Protein AF-A0A2R6G3K0-F1 (afdb_monomer_lite)

Foldseek 3Di:
DADLVLLLQLLQQLLVPQDAQDAQVRSVVSCQPSCNQVNLVDPHDPPFKDFPDADPVRDTFRIFGAAPVRQTAETEHEGAAPDDFLVCLVVQLVCCVQSVHQWYWYDNSQWIFIDGHPDPDTPDIDGSNPDDSVNSVVCSVRRHHDDADPVDVVSVVVCVVPDDDDDPPDPGDPCVVVCCQQCPCDPPHVNVVVVVVVVVVVVVVVVVPPDDPDPDD

Secondary structure (DSSP, 8-state):
---HHHHHHHHHHHHHH--TT--HHHHHHHHHHTTHHHHTT---BTTTEE-----TTS---SEEEE-TTS-EEEEEEE--TT--SGGGHHHHHHHHHHHT-SEEEEE-SSEEEEEETT--SEEEEEESTT--HHHHHHHHHHHSPPP--TT-HHHHHHHHHH-----TTSS--HHHHHHHHHH---TT-HHHHHHHHHHHHHHHHHHTT-S------

Structure (mmCIF, N/CA/C/O backbone):
data_AF-A0A2R6G3K0-F1
#
_entry.id   AF-A0A2R6G3K0-F1
#
loop_
_atom_site.group_PDB
_atom_site.id
_atom_site.type_symbol
_atom_site.label_atom_id
_atom_site.label_alt_id
_atom_site.label_comp_id
_atom_site.label_asym_id
_atom_site.label_entity_id
_atom_site.label_seq_id
_atom_site.pdbx_PDB_ins_code
_atom_site.Cartn_x
_atom_site.Cartn_y
_atom_site.Cartn_z
_atom_site.occupancy
_atom_site.B_iso_or_equiv
_atom_site.auth_seq_id
_atom_site.auth_comp_id
_atom_site.auth_asym_id
_atom_site.auth_atom_id
_atom_site.pdbx_PDB_model_num
ATOM 1 N N . MET A 1 1 ? 15.251 -1.077 7.175 1.00 71.31 1 MET A N 1
ATOM 2 C CA . MET A 1 1 ? 15.070 -2.541 7.181 1.00 71.31 1 MET A CA 1
ATOM 3 C C . MET A 1 1 ? 13.682 -2.831 7.693 1.00 71.31 1 MET A C 1
ATOM 5 O O . MET A 1 1 ? 13.368 -2.441 8.815 1.00 71.31 1 MET A O 1
ATOM 9 N N . ALA A 1 2 ? 12.886 -3.490 6.860 1.00 82.81 2 ALA A N 1
ATOM 10 C CA . ALA A 1 2 ? 11.495 -3.800 7.149 1.00 82.81 2 ALA A CA 1
ATOM 11 C C . ALA A 1 2 ? 11.335 -4.648 8.436 1.00 82.81 2 ALA A C 1
ATOM 13 O O . ALA A 1 2 ? 12.087 -5.605 8.647 1.00 82.81 2 ALA A O 1
ATOM 14 N N . ASP A 1 3 ? 10.369 -4.305 9.295 1.00 92.00 3 ASP A N 1
ATOM 15 C CA . ASP A 1 3 ? 10.174 -4.927 10.617 1.00 92.00 3 ASP A CA 1
ATOM 16 C C . ASP A 1 3 ? 8.681 -5.114 10.933 1.00 92.00 3 ASP A C 1
ATOM 18 O O . ASP A 1 3 ? 7.912 -4.158 11.023 1.00 92.00 3 ASP A O 1
ATOM 22 N N . ALA A 1 4 ? 8.271 -6.366 11.154 1.00 93.19 4 ALA A N 1
ATOM 23 C CA . ALA A 1 4 ? 6.880 -6.718 11.421 1.00 93.19 4 ALA A CA 1
ATOM 24 C C . ALA A 1 4 ? 6.372 -6.192 12.772 1.00 93.19 4 ALA A C 1
ATOM 26 O O . ALA A 1 4 ? 5.181 -5.906 12.900 1.00 93.19 4 ALA A O 1
ATOM 27 N N .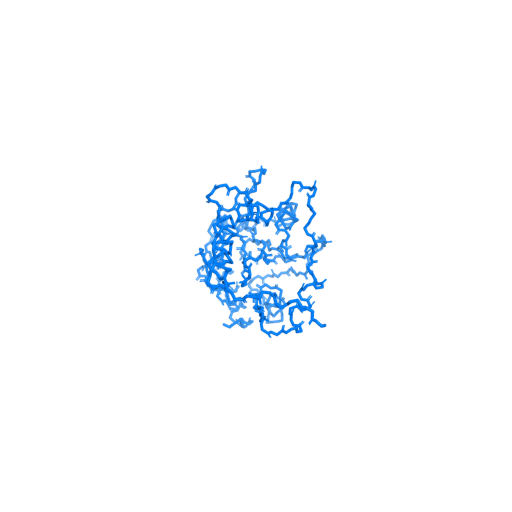 SER A 1 5 ? 7.245 -6.055 13.777 1.00 95.62 5 SER A N 1
ATOM 28 C CA . SER A 1 5 ? 6.862 -5.437 15.050 1.00 95.62 5 SER A CA 1
ATOM 29 C C . SER A 1 5 ? 6.608 -3.948 14.853 1.00 95.62 5 SER A C 1
ATOM 31 O O . SER A 1 5 ? 5.585 -3.452 15.315 1.00 95.62 5 SER A O 1
ATOM 33 N N . ALA A 1 6 ? 7.489 -3.257 14.123 1.00 96.12 6 ALA A N 1
ATOM 34 C CA . ALA A 1 6 ? 7.313 -1.841 13.811 1.00 96.12 6 ALA A CA 1
ATOM 35 C C . ALA A 1 6 ? 6.049 -1.601 12.971 1.00 96.12 6 ALA A C 1
ATOM 37 O O . ALA A 1 6 ? 5.288 -0.680 13.260 1.00 96.12 6 ALA A O 1
ATOM 38 N N . LEU A 1 7 ? 5.774 -2.471 11.991 1.00 97.69 7 LEU A N 1
ATOM 39 C CA . LEU A 1 7 ? 4.556 -2.399 11.185 1.00 97.69 7 LEU A CA 1
ATOM 40 C C . LEU A 1 7 ? 3.301 -2.610 12.038 1.00 97.69 7 LEU A C 1
ATOM 42 O O . LEU A 1 7 ? 2.336 -1.860 11.911 1.00 97.69 7 LEU A O 1
ATOM 46 N N . ARG A 1 8 ? 3.310 -3.601 12.938 1.00 97.75 8 ARG A N 1
ATOM 47 C CA . ARG A 1 8 ? 2.202 -3.837 13.874 1.00 97.75 8 ARG A CA 1
ATOM 48 C C . ARG A 1 8 ? 1.951 -2.611 14.752 1.00 97.75 8 ARG A C 1
ATOM 50 O O . ARG A 1 8 ? 0.806 -2.190 14.889 1.00 97.75 8 ARG A O 1
ATOM 57 N N . ASP A 1 9 ? 3.008 -2.056 15.335 1.00 97.75 9 ASP A N 1
ATOM 58 C CA . ASP A 1 9 ? 2.916 -0.908 16.237 1.00 97.75 9 ASP A CA 1
ATOM 59 C C . ASP A 1 9 ? 2.433 0.347 15.480 1.00 97.75 9 ASP A C 1
ATOM 61 O O . ASP A 1 9 ? 1.599 1.094 15.991 1.00 97.75 9 ASP A O 1
ATOM 65 N N . SER A 1 10 ? 2.865 0.529 14.226 1.00 97.81 10 SER A N 1
ATOM 66 C CA . SER A 1 10 ? 2.365 1.577 13.328 1.00 97.81 10 SER A CA 1
ATOM 67 C C . SER A 1 10 ? 0.867 1.428 13.037 1.00 97.81 10 SER A C 1
ATOM 69 O O . SER A 1 10 ? 0.102 2.375 13.222 1.00 97.81 10 SER A O 1
ATOM 71 N N . LEU A 1 11 ? 0.420 0.227 12.653 1.00 98.06 11 LEU A N 1
ATOM 72 C CA . LEU A 1 11 ? -0.992 -0.063 12.384 1.00 98.06 11 LEU A CA 1
ATOM 73 C C . LEU A 1 11 ? -1.871 0.187 13.619 1.00 98.06 11 LEU A C 1
ATOM 75 O O . LEU A 1 11 ? -2.946 0.773 13.495 1.00 98.06 11 LEU A O 1
ATOM 79 N N . GLN A 1 12 ? -1.399 -0.197 14.808 1.00 98.00 12 GLN A N 1
ATOM 80 C CA . GLN A 1 12 ? -2.098 0.081 16.065 1.00 98.00 12 GLN A CA 1
ATOM 81 C C . GLN A 1 12 ? -2.154 1.585 16.363 1.00 98.00 12 GLN A C 1
ATOM 83 O O . GLN A 1 12 ? -3.227 2.090 16.686 1.00 98.00 12 GLN A O 1
ATOM 88 N N . SER A 1 13 ? -1.055 2.322 16.166 1.00 97.56 13 SER A N 1
ATOM 89 C CA . SER A 1 13 ? -1.032 3.785 16.331 1.00 97.56 13 SER A CA 1
ATOM 90 C C . SER A 1 13 ? -2.020 4.493 15.395 1.00 97.56 13 SER A C 1
ATOM 92 O O . SER A 1 13 ? -2.741 5.402 15.813 1.00 97.56 13 SER A O 1
ATOM 94 N N . ILE A 1 14 ? -2.115 4.041 14.138 1.00 97.94 14 ILE A N 1
ATOM 95 C CA . ILE A 1 14 ? -3.107 4.538 13.173 1.00 97.94 14 ILE A CA 1
ATOM 96 C C . ILE A 1 14 ? -4.524 4.274 13.687 1.00 97.94 14 ILE A C 1
ATOM 98 O O . ILE A 1 14 ? -5.349 5.185 13.680 1.00 97.94 14 ILE A O 1
ATOM 102 N N . ALA A 1 15 ? -4.817 3.062 14.171 1.00 96.94 15 ALA A N 1
ATOM 103 C CA . ALA A 1 15 ? -6.138 2.748 14.713 1.00 96.94 15 ALA A CA 1
ATOM 104 C C . ALA A 1 15 ? -6.495 3.588 15.943 1.00 96.94 15 ALA A C 1
ATOM 106 O O . ALA A 1 15 ? -7.655 3.984 16.077 1.00 96.94 15 ALA A O 1
ATOM 107 N N . GLU A 1 16 ? -5.534 3.852 16.829 1.00 96.75 16 GLU A N 1
ATOM 108 C CA . GLU A 1 16 ? -5.727 4.676 18.027 1.00 96.75 16 GLU A CA 1
ATOM 109 C C . GLU A 1 16 ? -6.052 6.133 17.678 1.00 96.75 16 GLU A C 1
ATOM 111 O O . GLU A 1 16 ? -6.874 6.753 18.351 1.00 96.75 16 GLU A O 1
ATOM 116 N N . GLN A 1 17 ? -5.443 6.663 16.614 1.00 96.56 17 GLN A N 1
ATOM 117 C CA . GLN A 1 17 ? -5.639 8.044 16.162 1.00 96.56 17 GLN A CA 1
ATOM 118 C C . GLN A 1 17 ? -6.773 8.209 15.147 1.00 96.56 17 GLN A C 1
ATOM 120 O O . GLN A 1 17 ? -7.221 9.328 14.910 1.00 96.56 17 GLN A O 1
ATOM 125 N N . ALA A 1 18 ? -7.256 7.115 14.558 1.00 95.62 18 ALA A N 1
ATOM 126 C CA . ALA A 1 18 ? -8.401 7.137 13.665 1.00 95.62 18 ALA A CA 1
ATOM 127 C C . ALA A 1 18 ? -9.687 7.460 14.452 1.00 95.62 18 ALA A C 1
ATOM 129 O O . ALA A 1 18 ? -10.280 6.589 15.088 1.00 95.62 18 ALA A O 1
ATOM 130 N N . GLU A 1 19 ? -10.134 8.707 14.423 1.00 93.31 19 GLU A N 1
ATOM 131 C CA . GLU A 1 19 ? -11.424 9.130 14.969 1.00 93.31 19 GLU A CA 1
ATOM 132 C C . GLU A 1 19 ? -12.581 8.774 14.018 1.00 93.31 19 GLU A C 1
ATOM 134 O O . GLU A 1 19 ? -12.391 8.493 12.829 1.00 93.31 19 GLU A O 1
ATOM 139 N N . ASP A 1 20 ? -13.807 8.765 14.539 1.00 91.50 20 ASP A N 1
ATOM 140 C CA . ASP A 1 20 ? -15.000 8.610 13.705 1.00 91.50 20 ASP A CA 1
ATOM 141 C C . ASP A 1 20 ? -15.150 9.818 12.757 1.00 91.50 20 ASP A C 1
ATOM 143 O O . ASP A 1 20 ? -14.813 10.946 13.112 1.00 91.50 20 ASP A O 1
ATOM 147 N N . ASP A 1 21 ? -15.665 9.581 11.548 1.00 91.75 21 ASP A N 1
ATOM 148 C CA . ASP A 1 21 ? -15.911 10.594 10.507 1.00 91.75 21 ASP A CA 1
ATOM 149 C C . ASP A 1 21 ? -14.665 11.353 9.981 1.00 91.75 21 ASP A C 1
ATOM 151 O O . ASP A 1 21 ? -14.789 12.433 9.396 1.00 91.75 21 ASP A O 1
ATOM 155 N N . MET A 1 22 ? -13.460 10.787 10.116 1.00 96.00 22 MET A N 1
ATOM 156 C CA . MET A 1 22 ? -12.242 11.321 9.490 1.00 96.00 22 MET A CA 1
ATOM 157 C C . MET A 1 22 ? -12.329 11.271 7.962 1.00 96.00 22 MET A C 1
ATOM 159 O O . MET A 1 22 ? -12.774 10.280 7.373 1.00 96.00 22 MET A O 1
ATOM 163 N N . SER A 1 23 ? -11.868 12.326 7.288 1.00 96.94 23 SER A N 1
ATOM 164 C CA . SER A 1 23 ? -11.855 12.345 5.823 1.00 96.94 23 SER A CA 1
ATOM 165 C C . SER A 1 23 ? -10.843 11.343 5.255 1.00 96.94 23 SER A C 1
ATOM 167 O O . SER A 1 23 ? -9.913 10.933 5.945 1.00 96.94 23 SER A O 1
ATOM 169 N N . GLU A 1 24 ? -10.995 10.966 3.979 1.00 95.69 24 GLU A N 1
ATOM 170 C CA . GLU A 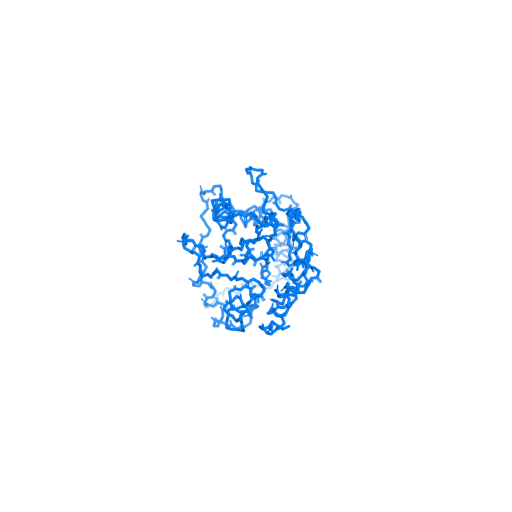1 24 ? -10.033 10.088 3.281 1.00 95.69 24 GLU A CA 1
ATOM 171 C C . GLU A 1 24 ? -8.601 10.634 3.399 1.00 95.69 24 GLU A C 1
ATOM 173 O O . GLU A 1 24 ? -7.679 9.894 3.725 1.00 95.69 24 GLU A O 1
ATOM 178 N N . ARG A 1 25 ? -8.451 11.959 3.271 1.00 95.12 25 ARG A N 1
ATOM 179 C CA . ARG A 1 25 ? -7.176 12.669 3.408 1.00 95.12 25 ARG A CA 1
ATOM 180 C C . ARG A 1 25 ? -6.605 12.631 4.828 1.00 95.12 25 ARG A C 1
ATOM 182 O O . ARG A 1 25 ? -5.392 12.619 4.998 1.00 95.12 25 ARG A O 1
ATOM 189 N N . ASP A 1 26 ? -7.448 12.644 5.857 1.00 97.12 26 ASP A N 1
ATOM 190 C CA . ASP A 1 26 ? -6.954 12.562 7.234 1.00 97.12 26 ASP A CA 1
ATOM 191 C C . ASP A 1 26 ? -6.458 11.143 7.544 1.00 97.12 26 ASP A C 1
ATOM 193 O O . ASP A 1 26 ? -5.412 10.983 8.168 1.00 97.12 26 ASP A O 1
ATOM 197 N N . VAL A 1 27 ? -7.164 10.115 7.055 1.00 96.75 27 VAL A N 1
ATOM 198 C CA . VAL A 1 27 ? -6.715 8.716 7.158 1.00 96.75 27 VAL A CA 1
ATOM 199 C C . VAL A 1 27 ? -5.413 8.510 6.388 1.00 96.75 27 VAL A C 1
ATOM 201 O O . VAL A 1 27 ? -4.488 7.892 6.906 1.00 96.75 27 VAL A O 1
ATOM 204 N N . GLU A 1 28 ? -5.320 9.058 5.179 1.00 95.38 28 GLU A N 1
ATOM 205 C CA . GLU A 1 28 ? -4.100 9.074 4.371 1.00 95.38 28 GLU A CA 1
ATOM 206 C C . GLU A 1 28 ? -2.905 9.641 5.163 1.00 95.38 28 GLU A C 1
ATOM 208 O O . GLU A 1 28 ? -1.858 8.995 5.257 1.00 95.38 28 GLU A O 1
ATOM 213 N N . ASN A 1 29 ? -3.075 10.806 5.800 1.00 94.94 29 ASN A N 1
ATOM 214 C CA . ASN A 1 29 ? -2.017 11.437 6.595 1.00 94.94 29 ASN A CA 1
ATOM 215 C C . ASN A 1 29 ? -1.569 10.563 7.774 1.00 94.94 29 ASN A C 1
ATOM 217 O O . ASN A 1 29 ? -0.375 10.507 8.057 1.00 94.94 29 ASN A O 1
ATOM 221 N N . LEU A 1 30 ? -2.482 9.830 8.426 1.00 96.88 30 LEU A N 1
ATOM 222 C CA . LEU A 1 30 ? -2.091 8.893 9.485 1.00 96.88 30 LEU A CA 1
ATOM 223 C C . LEU A 1 30 ? -1.103 7.840 8.964 1.00 96.88 30 LEU A C 1
ATOM 225 O O . LEU A 1 30 ? -0.118 7.543 9.631 1.00 96.88 30 LEU A O 1
ATOM 229 N N . PHE A 1 31 ? -1.305 7.300 7.763 1.00 96.50 31 PHE A N 1
ATOM 230 C CA . PHE A 1 31 ? -0.372 6.314 7.205 1.00 96.50 31 PHE A CA 1
ATOM 231 C C . PHE A 1 31 ? 1.001 6.919 6.881 1.00 96.50 31 PHE A C 1
ATOM 233 O O . PHE A 1 31 ? 2.020 6.251 7.056 1.00 96.50 31 PHE A O 1
ATOM 240 N N . LEU A 1 32 ? 1.046 8.182 6.455 1.00 93.69 32 LEU A N 1
ATOM 241 C CA . LEU A 1 32 ? 2.302 8.891 6.193 1.00 93.69 32 LEU A CA 1
ATOM 242 C C . LEU A 1 32 ? 3.062 9.234 7.480 1.00 93.69 32 LEU A C 1
ATOM 244 O O . LEU A 1 32 ? 4.287 9.176 7.502 1.00 93.69 32 LEU A O 1
ATOM 248 N N . GLU A 1 33 ? 2.349 9.600 8.544 1.00 94.88 33 GLU A N 1
ATOM 249 C CA . GLU A 1 33 ? 2.952 10.148 9.764 1.00 94.88 33 GLU A CA 1
ATOM 250 C C . GLU A 1 33 ? 3.250 9.090 10.833 1.00 94.88 33 GLU A C 1
ATOM 252 O O . GLU A 1 33 ? 4.106 9.307 11.689 1.00 94.88 33 GLU A O 1
ATOM 257 N N . GLN A 1 34 ? 2.570 7.940 10.800 1.00 95.44 34 GLN A N 1
ATOM 258 C CA . GLN A 1 34 ? 2.696 6.900 11.829 1.00 95.44 34 GLN A CA 1
ATOM 259 C C . GLN A 1 34 ? 3.727 5.811 11.494 1.00 95.44 34 GLN A C 1
ATOM 261 O O . GLN A 1 34 ? 3.717 4.747 12.114 1.00 95.44 34 GLN A O 1
ATOM 266 N N . GLY A 1 35 ? 4.616 6.044 10.523 1.00 94.19 35 GLY A N 1
ATOM 267 C CA . GLY A 1 35 ? 5.737 5.146 10.212 1.00 94.19 35 GLY A CA 1
ATOM 268 C C . GLY A 1 35 ? 5.354 3.845 9.500 1.00 94.19 35 GLY A C 1
ATOM 269 O O . GLY A 1 35 ? 6.130 2.891 9.513 1.00 94.19 35 GLY A O 1
ATOM 270 N N . PHE A 1 36 ? 4.168 3.783 8.881 1.00 97.25 36 PHE A N 1
ATOM 271 C CA . PHE A 1 36 ? 3.709 2.589 8.160 1.00 97.25 36 PHE A CA 1
ATOM 272 C C . PHE A 1 36 ? 4.647 2.261 6.997 1.00 97.25 36 PHE A C 1
ATOM 274 O O . PHE A 1 36 ? 5.103 1.130 6.858 1.00 97.25 36 PHE A O 1
ATOM 281 N N . TYR A 1 37 ? 4.976 3.272 6.192 1.00 96.19 37 TYR A N 1
ATOM 282 C CA . TYR A 1 37 ? 5.854 3.114 5.037 1.00 96.19 37 TYR A CA 1
ATOM 283 C C . TYR A 1 37 ? 7.319 2.896 5.436 1.00 96.19 37 TYR A C 1
ATOM 285 O O . TYR A 1 37 ? 7.989 2.064 4.826 1.00 96.19 37 TYR A O 1
ATOM 293 N N . ASP A 1 38 ? 7.782 3.541 6.512 1.00 95.12 38 ASP A N 1
ATOM 294 C CA . ASP A 1 38 ? 9.124 3.313 7.065 1.00 95.12 38 ASP A CA 1
ATOM 295 C C . ASP A 1 38 ? 9.306 1.847 7.494 1.00 95.12 38 ASP A C 1
ATOM 297 O O . ASP A 1 38 ? 10.340 1.227 7.235 1.00 95.12 38 ASP A O 1
ATOM 301 N N . ALA A 1 39 ? 8.277 1.253 8.112 1.00 96.25 39 ALA A N 1
ATOM 302 C CA . ALA A 1 39 ? 8.290 -0.152 8.521 1.00 96.25 39 ALA A CA 1
ATOM 303 C C . ALA A 1 39 ? 8.324 -1.134 7.334 1.00 96.25 39 ALA A C 1
ATOM 305 O O . ALA A 1 39 ? 8.697 -2.295 7.517 1.00 96.25 39 ALA A O 1
ATOM 306 N N . LEU A 1 40 ? 7.963 -0.671 6.133 1.00 96.19 40 LEU A N 1
ATOM 307 C CA . LEU A 1 40 ? 8.037 -1.400 4.865 1.00 96.19 40 LEU A CA 1
ATOM 308 C C . LEU A 1 40 ? 9.316 -1.089 4.063 1.00 96.19 40 LEU A C 1
ATOM 310 O O . LEU A 1 40 ? 9.481 -1.627 2.970 1.00 96.19 40 LEU A O 1
ATOM 314 N N . ASP A 1 41 ? 10.231 -0.285 4.619 1.00 95.12 41 ASP A N 1
ATOM 315 C CA . ASP A 1 41 ? 11.498 0.150 4.005 1.00 95.12 41 ASP A CA 1
ATOM 316 C C . ASP A 1 41 ? 11.358 1.144 2.835 1.00 95.12 41 ASP A C 1
ATOM 318 O O . ASP A 1 41 ? 12.256 1.261 1.999 1.00 95.12 41 ASP A O 1
ATOM 322 N N . TYR A 1 42 ? 10.243 1.878 2.773 1.00 94.31 42 TYR A N 1
ATOM 323 C CA . TYR A 1 42 ? 10.091 3.009 1.855 1.00 94.31 42 TYR A CA 1
ATOM 324 C C . TYR A 1 42 ? 10.639 4.296 2.481 1.00 94.31 42 TYR A C 1
ATOM 326 O O . TYR A 1 42 ? 10.454 4.546 3.669 1.00 94.31 42 TYR A O 1
ATOM 334 N N . GLU A 1 43 ? 11.296 5.124 1.673 1.00 89.31 43 GLU A N 1
ATOM 335 C CA . GLU A 1 43 ? 11.886 6.402 2.090 1.00 89.31 43 GLU A CA 1
ATOM 336 C C . GLU A 1 43 ? 10.854 7.533 2.178 1.00 89.31 43 GLU A C 1
ATOM 338 O O . GLU A 1 43 ? 11.044 8.489 2.934 1.00 89.31 43 GLU A O 1
ATOM 343 N N . GLY A 1 44 ? 9.768 7.443 1.404 1.00 85.69 44 GLY A N 1
ATOM 344 C CA . GLY A 1 44 ? 8.624 8.337 1.508 1.00 85.69 44 GLY A CA 1
ATOM 345 C C . GLY A 1 44 ? 8.234 9.050 0.212 1.00 85.69 44 GLY A C 1
ATOM 346 O O . GLY A 1 44 ? 8.632 8.709 -0.907 1.00 85.69 44 GLY A O 1
ATOM 347 N N . THR A 1 45 ? 7.388 10.071 0.373 1.00 84.56 45 THR A N 1
ATOM 348 C CA . THR A 1 45 ? 6.783 10.802 -0.752 1.00 84.56 45 THR A CA 1
ATOM 349 C C . THR A 1 45 ? 7.833 11.536 -1.580 1.00 84.56 45 THR A C 1
ATOM 351 O O . THR A 1 45 ? 8.643 12.291 -1.049 1.00 84.56 45 THR A O 1
ATOM 354 N N . GLY A 1 46 ? 7.771 11.362 -2.901 1.00 77.69 46 GLY A N 1
ATOM 355 C CA . GLY A 1 46 ? 8.687 11.998 -3.851 1.00 77.69 46 GLY A CA 1
ATOM 356 C C . GLY A 1 46 ? 9.947 11.185 -4.150 1.00 77.69 46 GLY A C 1
ATOM 357 O O . GLY A 1 46 ? 10.653 11.531 -5.095 1.00 77.69 46 GLY A O 1
ATOM 358 N N . THR A 1 47 ? 10.183 10.096 -3.413 1.00 84.69 47 THR A N 1
ATOM 359 C CA . THR A 1 47 ? 11.225 9.111 -3.722 1.00 84.69 47 THR A CA 1
ATOM 360 C C . THR A 1 47 ? 10.581 7.834 -4.251 1.00 84.69 47 THR A C 1
ATOM 362 O O . THR A 1 47 ? 10.590 7.585 -5.455 1.00 84.69 47 THR A O 1
ATOM 365 N N . ASP A 1 48 ? 9.953 7.061 -3.367 1.00 89.31 48 ASP A N 1
ATOM 366 C CA . ASP A 1 48 ? 9.378 5.746 -3.666 1.00 89.31 48 ASP A CA 1
ATOM 367 C C . ASP A 1 48 ? 7.885 5.639 -3.323 1.00 89.31 48 ASP A C 1
ATOM 369 O O . ASP A 1 48 ? 7.269 4.611 -3.602 1.00 89.31 48 ASP A O 1
ATOM 373 N N . LEU A 1 49 ? 7.274 6.721 -2.824 1.00 91.25 49 LEU A N 1
ATOM 374 C CA . LEU A 1 49 ? 5.822 6.899 -2.748 1.00 91.25 49 LEU A CA 1
ATOM 375 C C . LEU A 1 49 ? 5.363 8.057 -3.645 1.00 91.25 49 LEU A C 1
ATOM 377 O O . LEU A 1 49 ? 5.964 9.139 -3.644 1.00 91.25 49 LEU A O 1
ATOM 381 N N . ARG A 1 50 ? 4.268 7.865 -4.391 1.00 89.00 50 ARG A N 1
ATOM 382 C CA . ARG A 1 50 ? 3.677 8.906 -5.259 1.00 89.00 50 ARG A CA 1
ATOM 383 C C . ARG A 1 50 ? 2.157 8.964 -5.104 1.00 89.00 50 ARG A C 1
ATOM 385 O O . ARG A 1 50 ? 1.514 7.927 -5.199 1.00 89.00 50 ARG A O 1
ATOM 392 N N . SER A 1 51 ? 1.594 10.162 -4.926 1.00 77.88 51 SER A N 1
ATOM 393 C CA . SER A 1 51 ? 0.138 10.385 -4.857 1.00 77.88 51 SER A CA 1
ATOM 394 C C . SER A 1 51 ? -0.451 11.109 -6.064 1.00 77.88 51 SER A C 1
ATOM 396 O O . SER A 1 51 ? -1.620 10.937 -6.370 1.00 77.88 51 SER A O 1
ATOM 398 N N . GLU A 1 52 ? 0.317 11.902 -6.813 1.00 66.69 52 GLU A N 1
ATOM 399 C CA . GLU A 1 52 ? -0.200 12.757 -7.899 1.00 66.69 52 GLU A CA 1
ATOM 400 C C . GLU A 1 52 ? -0.246 12.103 -9.285 1.00 66.69 52 GLU A C 1
ATOM 402 O O . GLU A 1 52 ? -0.087 12.769 -10.307 1.00 66.69 52 GLU A O 1
ATOM 407 N N . PHE A 1 53 ? -0.495 10.797 -9.341 1.00 71.19 53 PHE A N 1
ATOM 408 C CA . PHE A 1 53 ? -0.516 10.081 -10.609 1.00 71.19 53 PHE A CA 1
ATOM 409 C C . PHE A 1 53 ? -1.923 10.044 -11.227 1.00 71.19 53 PHE A C 1
ATOM 411 O O . PHE A 1 53 ? -2.827 9.436 -10.666 1.00 71.19 53 PHE A O 1
ATOM 418 N N . THR A 1 54 ? -2.123 10.683 -12.383 1.00 77.25 54 THR A N 1
ATOM 419 C CA . THR A 1 54 ? -3.418 10.659 -13.091 1.00 77.25 54 THR A CA 1
ATOM 420 C C . THR A 1 54 ? -3.367 9.637 -14.220 1.00 77.25 54 THR A C 1
ATOM 422 O O . THR A 1 54 ? -2.507 9.719 -15.094 1.00 77.25 54 THR A O 1
ATOM 425 N N . LEU A 1 55 ? -4.283 8.669 -14.195 1.00 77.38 55 LEU A N 1
ATOM 426 C CA . LEU A 1 55 ? -4.480 7.712 -15.279 1.00 77.38 55 LEU A CA 1
ATOM 427 C C . LEU A 1 55 ? -5.103 8.412 -16.507 1.00 77.38 55 LEU A C 1
ATOM 429 O O . LEU A 1 55 ? -5.762 9.440 -16.352 1.00 77.38 55 LEU A O 1
ATOM 433 N N . PRO A 1 56 ? -4.993 7.847 -17.726 1.00 71.94 56 PRO A N 1
ATOM 434 C CA . PRO A 1 56 ? -5.580 8.433 -18.939 1.00 71.94 56 PRO A CA 1
ATOM 435 C C . PRO A 1 56 ? -7.102 8.615 -18.912 1.00 71.94 56 PRO A C 1
ATOM 437 O O . PRO A 1 56 ? -7.652 9.315 -19.758 1.00 71.94 56 PRO A O 1
ATOM 440 N N . ASP A 1 57 ? -7.791 7.962 -17.977 1.00 75.88 57 ASP A N 1
ATOM 441 C CA . ASP A 1 57 ? -9.233 8.082 -17.762 1.00 75.88 57 ASP A CA 1
ATOM 442 C C . ASP A 1 57 ? -9.602 9.051 -16.622 1.00 75.88 57 ASP A C 1
ATOM 444 O O . ASP A 1 57 ? -10.693 8.956 -16.058 1.00 75.88 57 ASP A O 1
ATOM 448 N N . ASP A 1 58 ? -8.695 9.978 -16.291 1.00 80.38 58 ASP A N 1
ATOM 449 C CA . ASP A 1 58 ? -8.807 10.997 -15.236 1.00 80.38 58 ASP A CA 1
ATOM 450 C C . ASP A 1 58 ? -8.962 10.437 -13.813 1.00 80.38 58 ASP A C 1
ATOM 452 O O . ASP A 1 58 ? -9.177 11.190 -12.856 1.00 80.38 58 ASP A O 1
ATOM 456 N N . ARG A 1 59 ? -8.837 9.118 -13.630 1.00 83.19 59 ARG A N 1
ATOM 457 C CA . ARG A 1 59 ? -8.811 8.528 -12.294 1.00 83.19 59 ARG A CA 1
ATOM 458 C C . ARG A 1 59 ? -7.422 8.661 -11.677 1.00 83.19 59 ARG A C 1
ATOM 460 O O . ARG A 1 59 ? -6.409 8.675 -12.370 1.00 83.19 59 ARG A O 1
ATOM 467 N N . ARG A 1 60 ? -7.374 8.729 -10.351 1.00 86.94 60 ARG A N 1
ATOM 468 C CA . ARG A 1 60 ? -6.144 8.930 -9.584 1.00 86.94 60 ARG A CA 1
ATOM 469 C C . ARG A 1 60 ? -6.176 8.013 -8.362 1.00 86.94 60 ARG A C 1
ATOM 471 O O . ARG A 1 60 ? -7.108 8.159 -7.569 1.00 86.94 60 ARG A O 1
ATOM 478 N N . PRO A 1 61 ? -5.245 7.053 -8.226 1.00 89.50 61 PRO A N 1
ATOM 479 C CA . PRO A 1 61 ? -5.046 6.368 -6.955 1.00 89.50 61 PRO A CA 1
ATOM 480 C C . PRO A 1 61 ? -4.546 7.357 -5.900 1.00 89.50 61 PRO A C 1
ATOM 482 O O . PRO A 1 61 ? -3.929 8.370 -6.241 1.00 89.50 61 PRO A O 1
ATOM 485 N N . ASP A 1 62 ? -4.778 7.051 -4.627 1.00 92.06 62 ASP A N 1
ATOM 486 C CA . ASP A 1 62 ? -4.311 7.915 -3.543 1.00 92.06 62 ASP A CA 1
ATOM 487 C C . ASP A 1 62 ? -2.796 7.818 -3.362 1.00 92.06 62 ASP A C 1
ATOM 489 O O . ASP A 1 62 ? -2.129 8.849 -3.335 1.00 92.06 62 ASP A O 1
ATOM 493 N N . TYR A 1 63 ? -2.243 6.599 -3.314 1.00 93.25 63 TYR A N 1
ATOM 494 C CA . TYR A 1 63 ? -0.797 6.366 -3.367 1.00 93.25 63 TYR A CA 1
ATOM 495 C C . TYR A 1 63 ? -0.423 5.139 -4.189 1.00 93.25 63 TYR A C 1
ATOM 497 O O . TYR A 1 63 ? -1.175 4.170 -4.306 1.00 93.25 63 TYR A O 1
ATOM 505 N N . ILE A 1 64 ? 0.808 5.162 -4.686 1.00 93.81 64 ILE A N 1
ATOM 506 C CA . ILE A 1 64 ? 1.531 3.994 -5.179 1.00 93.81 64 ILE A CA 1
ATOM 507 C C . ILE A 1 64 ? 2.889 3.893 -4.495 1.00 93.81 64 ILE A C 1
ATOM 509 O O . ILE A 1 64 ? 3.496 4.920 -4.179 1.00 93.81 64 ILE A O 1
ATOM 513 N N . SER A 1 65 ? 3.371 2.665 -4.314 1.00 94.31 65 SER A N 1
ATOM 514 C CA . SER A 1 65 ? 4.729 2.385 -3.849 1.00 94.31 65 SER A CA 1
ATOM 515 C C . SER A 1 65 ? 5.595 1.789 -4.955 1.00 94.31 65 SER A C 1
ATOM 517 O O . SER A 1 65 ? 5.132 0.955 -5.741 1.00 94.31 65 SER A O 1
ATOM 519 N N . LEU A 1 66 ? 6.862 2.189 -5.001 1.00 90.50 66 LEU A N 1
ATOM 520 C CA . LEU A 1 66 ? 7.817 1.820 -6.044 1.00 90.50 66 LEU A CA 1
ATOM 521 C C . LEU A 1 66 ? 8.964 0.980 -5.480 1.00 90.50 66 LEU A C 1
ATOM 523 O O . LEU A 1 66 ? 9.492 1.277 -4.409 1.00 90.50 66 LEU A O 1
ATOM 527 N N . ASP A 1 67 ? 9.362 -0.065 -6.201 1.00 86.94 67 ASP A N 1
ATOM 528 C CA . ASP A 1 67 ? 10.593 -0.791 -5.883 1.00 86.94 67 ASP A CA 1
ATOM 529 C C . ASP A 1 67 ? 11.853 -0.037 -6.350 1.00 86.94 67 ASP A C 1
ATOM 531 O O . ASP A 1 67 ? 11.792 1.079 -6.874 1.00 86.94 67 ASP A O 1
ATOM 535 N N . THR A 1 68 ? 13.024 -0.650 -6.161 1.00 82.81 68 THR A N 1
ATOM 536 C CA . THR A 1 68 ? 14.312 -0.076 -6.582 1.00 82.81 68 THR A CA 1
ATOM 537 C C . THR A 1 68 ? 14.441 0.151 -8.093 1.00 82.81 68 THR A C 1
ATOM 539 O O . THR A 1 68 ? 15.348 0.867 -8.509 1.00 82.81 68 THR A O 1
ATOM 542 N N . ASN A 1 69 ? 13.563 -0.436 -8.909 1.00 79.75 69 ASN A N 1
ATOM 543 C CA . ASN A 1 69 ? 13.527 -0.283 -10.364 1.00 79.75 69 ASN A CA 1
ATOM 544 C C . ASN A 1 69 ? 12.386 0.640 -10.828 1.00 79.75 69 ASN A C 1
ATOM 546 O O . ASN A 1 69 ? 12.043 0.639 -12.009 1.00 79.75 69 ASN A O 1
ATOM 550 N N . GLU A 1 70 ? 11.788 1.406 -9.910 1.00 82.12 70 GLU A N 1
ATOM 551 C CA . GLU A 1 70 ? 10.630 2.272 -10.159 1.00 82.12 70 GLU A CA 1
ATOM 552 C C . GLU A 1 70 ? 9.373 1.525 -10.648 1.00 82.12 70 GLU A C 1
ATOM 554 O O . GLU A 1 70 ? 8.448 2.143 -11.185 1.00 82.12 70 GLU A O 1
ATOM 559 N N . ALA A 1 71 ? 9.294 0.206 -10.443 1.00 84.44 71 ALA A N 1
ATOM 560 C CA . ALA A 1 71 ? 8.097 -0.560 -10.761 1.00 84.44 71 ALA A CA 1
ATOM 561 C C . ALA A 1 71 ? 7.056 -0.421 -9.644 1.00 84.44 71 ALA A C 1
ATOM 563 O O . ALA A 1 71 ? 7.382 -0.429 -8.453 1.00 84.44 71 ALA A O 1
ATOM 564 N N . VAL A 1 72 ? 5.779 -0.319 -10.025 1.00 90.06 72 VAL A N 1
ATOM 565 C CA . VAL A 1 72 ? 4.677 -0.215 -9.063 1.00 90.06 72 VAL A CA 1
ATOM 566 C C . VAL A 1 72 ? 4.491 -1.547 -8.342 1.00 90.06 72 VAL A C 1
ATOM 568 O O . VAL A 1 72 ? 4.142 -2.560 -8.944 1.00 90.06 72 VAL A O 1
ATOM 571 N N . THR A 1 73 ? 4.686 -1.536 -7.027 1.00 92.38 73 THR A N 1
ATOM 572 C CA . THR A 1 73 ? 4.546 -2.719 -6.163 1.00 92.38 73 THR A CA 1
ATOM 573 C C . THR A 1 73 ? 3.138 -2.834 -5.592 1.00 92.38 73 THR A C 1
ATOM 575 O O . THR A 1 73 ? 2.518 -3.896 -5.693 1.00 92.38 73 THR A O 1
ATOM 578 N N . ALA A 1 74 ? 2.607 -1.732 -5.055 1.00 96.12 74 ALA A N 1
ATOM 579 C CA . ALA A 1 74 ? 1.263 -1.670 -4.501 1.00 96.12 74 ALA A CA 1
ATOM 580 C C . ALA A 1 74 ? 0.545 -0.356 -4.838 1.00 96.12 74 ALA A C 1
ATOM 582 O O . ALA A 1 74 ? 1.174 0.696 -4.980 1.00 96.12 74 ALA A O 1
ATOM 583 N N . VAL A 1 75 ? -0.785 -0.434 -4.935 1.00 96.38 75 VAL A N 1
ATOM 584 C CA . VAL A 1 75 ? -1.702 0.716 -4.984 1.00 96.38 75 VAL A CA 1
ATOM 585 C C . VAL A 1 75 ? -2.439 0.814 -3.656 1.00 96.38 75 VAL A C 1
ATOM 587 O O . VAL A 1 75 ? -2.918 -0.197 -3.146 1.00 96.38 75 VAL A O 1
ATOM 590 N N . TYR A 1 76 ? -2.579 2.024 -3.131 1.00 97.19 76 TYR A N 1
ATOM 591 C CA . TYR A 1 76 ? -3.294 2.312 -1.895 1.00 97.19 76 TYR A CA 1
ATOM 592 C C . TYR A 1 76 ? -4.508 3.184 -2.203 1.00 97.19 76 TYR A C 1
ATOM 594 O O . TYR A 1 76 ? -4.389 4.200 -2.890 1.00 97.19 76 TYR A O 1
ATOM 602 N N . GLU A 1 77 ? -5.658 2.775 -1.678 1.00 97.06 77 GLU A N 1
ATOM 603 C CA . GLU A 1 77 ? -6.922 3.502 -1.746 1.00 97.06 77 GLU A CA 1
ATOM 604 C C . GLU A 1 77 ? -7.464 3.692 -0.324 1.00 97.06 77 GLU A C 1
ATOM 606 O O . GLU A 1 77 ? -7.692 2.726 0.421 1.00 97.06 77 GLU A O 1
ATOM 611 N N . PHE A 1 78 ? -7.695 4.945 0.047 1.00 97.06 78 PHE A N 1
ATOM 612 C CA . PHE A 1 78 ? -8.175 5.343 1.359 1.00 97.06 78 PHE A CA 1
ATOM 613 C C . PHE A 1 78 ? -9.664 5.668 1.311 1.00 97.06 78 PHE A C 1
ATOM 615 O O . PHE A 1 78 ? -10.233 6.112 0.310 1.00 97.06 78 PHE A O 1
ATOM 622 N N . LYS A 1 79 ? -10.331 5.406 2.430 1.00 97.19 79 LYS A N 1
ATOM 623 C CA . LYS A 1 79 ? -11.745 5.698 2.642 1.00 97.19 79 LYS A CA 1
ATOM 624 C C . LYS A 1 79 ? -11.929 6.360 4.003 1.00 97.19 79 LYS A C 1
ATOM 626 O O . LYS A 1 79 ? -11.144 6.157 4.921 1.00 97.19 79 LYS A O 1
ATOM 631 N N . THR A 1 80 ? -12.996 7.141 4.131 1.00 97.00 80 THR A N 1
ATOM 632 C CA . THR A 1 80 ? -13.418 7.743 5.402 1.00 97.00 80 THR A CA 1
ATOM 633 C C . THR A 1 80 ? -13.629 6.669 6.466 1.00 97.00 80 THR A C 1
ATOM 635 O O . THR A 1 80 ? -14.133 5.582 6.157 1.00 97.00 80 THR A O 1
ATOM 638 N N . THR A 1 81 ? -13.273 6.964 7.718 1.00 95.56 81 THR A N 1
ATOM 639 C CA . THR A 1 81 ? -13.498 6.038 8.838 1.00 95.56 81 THR A CA 1
ATOM 640 C C . THR A 1 81 ? -14.981 5.668 8.949 1.00 95.56 81 THR A C 1
ATOM 642 O O . THR A 1 81 ? -15.876 6.446 8.623 1.00 95.56 81 THR A O 1
ATOM 645 N N . GLY A 1 82 ? -15.267 4.417 9.320 1.00 90.00 82 GLY A N 1
ATOM 646 C CA . GLY A 1 82 ? -16.637 3.889 9.389 1.00 90.00 82 GLY A CA 1
ATOM 647 C C . GLY A 1 82 ? -17.276 3.527 8.039 1.00 90.00 82 GLY A C 1
ATOM 648 O O . GLY A 1 82 ? -18.323 2.873 8.018 1.00 90.00 82 GLY A O 1
ATOM 649 N N . ARG A 1 83 ? -16.654 3.876 6.903 1.00 93.56 83 ARG A N 1
ATOM 650 C CA . ARG A 1 83 ? -17.119 3.455 5.574 1.00 93.56 83 ARG A CA 1
ATOM 651 C C . ARG A 1 83 ? -16.806 1.983 5.321 1.00 93.56 83 ARG A C 1
ATOM 653 O O . ARG A 1 83 ? -15.706 1.516 5.611 1.00 93.56 83 ARG A O 1
ATOM 660 N N . ASP A 1 84 ? -17.760 1.275 4.721 1.00 94.00 84 ASP A N 1
ATOM 661 C CA . ASP A 1 84 ? -17.549 -0.097 4.266 1.00 94.00 84 ASP A CA 1
ATOM 662 C C . ASP A 1 84 ? -16.603 -0.130 3.055 1.00 94.00 84 ASP A C 1
ATOM 664 O O . ASP A 1 84 ? -16.739 0.662 2.114 1.00 94.00 84 ASP A O 1
ATOM 668 N N . LEU A 1 85 ? -15.636 -1.043 3.096 1.00 95.44 85 LEU A N 1
ATOM 669 C CA . LEU A 1 85 ? -14.571 -1.156 2.100 1.00 95.44 85 LEU A CA 1
ATOM 670 C C . LEU A 1 85 ? -14.994 -1.874 0.799 1.00 95.44 85 LEU A C 1
ATOM 672 O O . LEU A 1 85 ? -14.796 -1.267 -0.255 1.00 95.44 85 LEU A O 1
ATOM 676 N N . PRO A 1 86 ? -15.616 -3.077 0.809 1.00 94.56 86 PRO A N 1
ATOM 677 C CA . PRO A 1 86 ? -15.877 -3.862 -0.403 1.00 94.56 86 PRO A CA 1
ATOM 678 C C . PRO A 1 86 ? -16.563 -3.117 -1.562 1.00 94.56 86 PRO A C 1
ATOM 680 O O . PRO A 1 86 ? -16.185 -3.340 -2.708 1.00 94.56 86 PRO A O 1
ATOM 683 N N . PRO A 1 87 ? -17.503 -2.175 -1.336 1.00 95.31 87 PRO A N 1
ATOM 684 C CA . PRO A 1 87 ? -18.095 -1.398 -2.428 1.00 95.31 87 PRO A CA 1
ATOM 685 C C . PRO A 1 87 ? -17.103 -0.591 -3.285 1.00 95.31 87 PRO A C 1
ATOM 687 O O . PRO A 1 87 ? -17.494 -0.094 -4.337 1.00 95.31 87 PRO A O 1
ATOM 690 N N . ASN A 1 88 ? -15.852 -0.428 -2.845 1.00 92.25 88 ASN A N 1
ATOM 691 C CA . ASN A 1 88 ? -14.812 0.337 -3.538 1.00 92.25 88 ASN A CA 1
ATOM 692 C C . ASN A 1 88 ? -13.738 -0.569 -4.189 1.00 92.25 88 ASN A C 1
ATOM 694 O O . ASN A 1 88 ? -12.779 -0.059 -4.764 1.00 92.25 88 ASN A O 1
ATOM 698 N N . GLU A 1 89 ? -13.902 -1.898 -4.147 1.00 95.12 89 GLU A N 1
ATOM 699 C CA . GLU A 1 89 ? -12.967 -2.875 -4.739 1.00 95.12 89 GLU A CA 1
ATOM 700 C C . GLU A 1 89 ? -12.770 -2.654 -6.242 1.00 95.12 89 GLU A C 1
ATOM 702 O O . GLU A 1 89 ? -11.643 -2.640 -6.721 1.00 95.12 89 GLU A O 1
ATOM 707 N N . SER A 1 90 ? -13.844 -2.376 -6.990 1.00 93.00 90 SER A N 1
ATOM 708 C CA . SER A 1 90 ? -13.753 -2.164 -8.441 1.00 93.00 90 SER A CA 1
ATOM 709 C C . SER A 1 90 ? -12.848 -0.991 -8.825 1.00 93.00 90 SER A C 1
ATOM 711 O O . SER A 1 90 ? -12.230 -1.009 -9.889 1.00 93.00 90 SER A O 1
ATOM 713 N N . GLN A 1 91 ? -12.787 0.043 -7.978 1.00 91.56 91 GLN A N 1
ATOM 714 C CA . GLN A 1 91 ? -11.913 1.192 -8.199 1.00 91.56 91 GLN A CA 1
ATOM 715 C C . GLN A 1 91 ? -10.451 0.780 -8.014 1.00 91.56 91 GLN A C 1
ATOM 717 O O . GLN A 1 91 ? -9.654 0.973 -8.932 1.00 91.56 91 GLN A O 1
ATOM 722 N N . LEU A 1 92 ? -10.141 0.141 -6.881 1.00 95.38 92 LEU A N 1
ATOM 723 C CA . LEU A 1 92 ? -8.808 -0.372 -6.577 1.00 95.38 92 LEU A CA 1
ATOM 724 C C . LEU A 1 92 ? -8.327 -1.361 -7.650 1.00 95.38 92 LEU A C 1
ATOM 726 O O . LEU A 1 92 ? -7.221 -1.217 -8.163 1.00 95.38 92 LEU A O 1
ATOM 730 N N . PHE A 1 93 ? -9.161 -2.325 -8.045 1.00 95.31 93 PHE A N 1
ATOM 731 C CA . PHE A 1 93 ? -8.795 -3.338 -9.040 1.00 95.31 93 PHE A CA 1
ATOM 732 C C . PHE A 1 93 ? -8.513 -2.720 -10.407 1.00 95.31 93 PHE A C 1
ATOM 734 O O . PHE A 1 93 ? -7.568 -3.119 -11.082 1.00 95.31 93 PHE A O 1
ATOM 741 N N . GLY A 1 94 ? -9.272 -1.689 -10.791 1.00 91.62 94 GLY A N 1
ATOM 742 C CA . GLY A 1 94 ? -8.994 -0.947 -12.016 1.00 91.62 94 GLY A CA 1
ATOM 743 C C . GLY A 1 94 ? -7.631 -0.246 -11.997 1.00 91.62 94 GLY A C 1
ATOM 744 O O . GLY A 1 94 ? -7.002 -0.137 -13.046 1.00 91.62 94 GLY A O 1
ATOM 745 N N . TYR A 1 95 ? -7.164 0.206 -10.830 1.00 91.88 95 TYR A N 1
ATOM 746 C CA . TYR A 1 95 ? -5.816 0.757 -10.677 1.00 91.88 95 TYR A CA 1
ATOM 747 C C . TYR A 1 95 ? -4.745 -0.324 -10.710 1.00 91.88 95 TYR A C 1
ATOM 749 O O . TYR A 1 95 ? -3.742 -0.155 -11.397 1.00 91.88 95 TYR A O 1
ATOM 757 N N . MET A 1 96 ? -4.965 -1.436 -10.007 1.00 92.81 96 MET A N 1
ATOM 758 C CA . MET A 1 96 ? -4.030 -2.562 -9.985 1.00 92.81 96 MET A CA 1
ATOM 759 C C . MET A 1 96 ? -3.786 -3.124 -11.385 1.00 92.81 96 MET A C 1
ATOM 761 O O . MET A 1 96 ? -2.640 -3.395 -11.736 1.00 92.81 96 MET A O 1
ATOM 765 N N . GLU A 1 97 ? -4.847 -3.259 -12.183 1.00 89.69 97 GLU A N 1
ATOM 766 C CA . GLU A 1 97 ? -4.757 -3.743 -13.559 1.00 89.69 97 GLU A CA 1
ATOM 767 C C . GLU A 1 97 ? -3.992 -2.753 -14.440 1.00 89.69 97 GLU A C 1
ATOM 769 O O . GLU A 1 97 ? -3.004 -3.117 -15.072 1.00 89.69 97 GLU A O 1
ATOM 774 N N . TYR A 1 98 ? -4.388 -1.475 -14.421 1.00 86.06 98 TYR A N 1
ATOM 775 C CA . TYR A 1 98 ? -3.770 -0.458 -15.272 1.00 86.06 98 TYR A CA 1
ATOM 776 C C . TYR A 1 98 ? -2.286 -0.227 -14.945 1.00 86.06 98 TYR A C 1
ATOM 778 O O . TYR A 1 98 ? -1.458 -0.069 -15.840 1.00 86.06 98 TYR A O 1
ATOM 786 N N . LEU A 1 99 ? -1.946 -0.183 -13.655 1.00 86.69 99 LEU A N 1
ATOM 787 C CA . LEU A 1 99 ? -0.586 0.083 -13.182 1.00 86.69 99 LEU A CA 1
ATOM 788 C C . LEU A 1 99 ? 0.270 -1.176 -13.087 1.00 86.69 99 LEU A C 1
ATOM 790 O O . LEU A 1 99 ? 1.443 -1.077 -12.730 1.00 86.69 99 LEU A O 1
ATOM 794 N N . ARG A 1 100 ? -0.312 -2.352 -13.350 1.00 88.50 100 ARG A N 1
ATOM 795 C CA . ARG A 1 100 ? 0.314 -3.653 -13.095 1.00 88.50 100 ARG A CA 1
ATOM 796 C C . ARG A 1 100 ? 0.918 -3.752 -11.696 1.00 88.50 100 ARG A C 1
ATOM 798 O O . ARG A 1 100 ? 1.953 -4.395 -11.507 1.00 88.50 100 ARG A O 1
ATOM 805 N N . ALA A 1 101 ? 0.247 -3.174 -10.706 1.00 91.31 101 ALA A N 1
ATOM 806 C CA . ALA A 1 101 ? 0.624 -3.376 -9.317 1.00 91.31 101 ALA A CA 1
ATOM 807 C C . ALA A 1 101 ? 0.354 -4.833 -8.935 1.00 91.31 101 ALA A C 1
ATOM 809 O O . ALA A 1 101 ? -0.646 -5.412 -9.365 1.00 91.31 101 ALA A O 1
ATOM 810 N N . GLU A 1 102 ? 1.239 -5.457 -8.163 1.00 93.81 102 GLU A N 1
ATOM 811 C CA . GLU A 1 102 ? 0.991 -6.821 -7.684 1.00 93.81 102 GLU A CA 1
ATOM 812 C C . GLU A 1 102 ? -0.040 -6.827 -6.555 1.00 93.81 102 GLU A C 1
ATOM 814 O O . GLU A 1 102 ? -0.871 -7.736 -6.483 1.00 93.81 102 GLU A O 1
ATOM 819 N N . TYR A 1 103 ? -0.010 -5.791 -5.716 1.00 97.62 103 TYR A N 1
ATOM 820 C CA . TYR A 1 103 ? -0.876 -5.670 -4.554 1.00 97.62 103 TYR A CA 1
ATOM 821 C C . TYR A 1 103 ? -1.762 -4.427 -4.607 1.00 97.62 103 TYR A C 1
ATOM 823 O O . TYR A 1 103 ? -1.406 -3.385 -5.158 1.00 97.62 103 TYR A O 1
ATOM 831 N N . GLY A 1 104 ? -2.938 -4.548 -4.002 1.00 97.94 104 GLY A N 1
ATOM 832 C CA . GLY A 1 104 ? -3.843 -3.436 -3.747 1.00 97.94 104 GLY A CA 1
ATOM 833 C C . GLY A 1 104 ? -4.219 -3.394 -2.279 1.00 97.94 104 GLY A C 1
ATOM 834 O O . GLY A 1 104 ? -4.552 -4.423 -1.690 1.00 97.94 104 GLY A O 1
ATOM 835 N N . VAL A 1 105 ? -4.178 -2.205 -1.695 1.00 98.25 105 VAL A N 1
ATOM 836 C CA . VAL A 1 105 ? -4.502 -1.950 -0.296 1.00 98.25 105 VAL A CA 1
ATOM 837 C C . VAL A 1 105 ? -5.714 -1.035 -0.241 1.00 98.25 105 VAL A C 1
ATOM 839 O O . VAL A 1 105 ? -5.679 0.084 -0.743 1.00 98.25 105 VAL A O 1
ATOM 842 N N . LEU A 1 106 ? -6.786 -1.507 0.390 1.00 98.19 106 LEU A N 1
ATOM 843 C CA . LEU A 1 106 ? -7.991 -0.726 0.646 1.00 98.19 106 LEU A CA 1
ATOM 844 C C . LEU A 1 106 ? -8.164 -0.567 2.154 1.00 98.19 106 LEU A C 1
ATOM 846 O O . LEU A 1 106 ? -8.253 -1.565 2.873 1.00 98.19 106 LEU A O 1
ATOM 850 N N . THR A 1 107 ? -8.206 0.668 2.646 1.00 98.31 107 THR A N 1
ATOM 851 C CA . THR A 1 107 ? -8.239 0.933 4.091 1.00 98.31 107 THR A CA 1
ATOM 852 C C . THR A 1 107 ? -9.105 2.133 4.450 1.00 98.31 107 THR A C 1
ATOM 854 O O . THR A 1 107 ? -9.261 3.070 3.673 1.00 98.31 107 THR A O 1
ATOM 857 N N . ASN A 1 108 ? -9.673 2.104 5.653 1.00 97.56 108 ASN A N 1
ATOM 858 C CA . ASN A 1 108 ? -10.386 3.232 6.258 1.00 97.56 108 ASN A CA 1
ATOM 859 C C . ASN A 1 108 ? -9.786 3.652 7.609 1.00 97.56 108 ASN A C 1
ATOM 861 O O . ASN A 1 108 ? -10.481 4.240 8.430 1.00 97.56 108 ASN A O 1
ATOM 865 N N . GLY A 1 109 ? -8.539 3.263 7.897 1.00 96.62 109 GLY A N 1
ATOM 866 C CA . GLY A 1 109 ? -7.864 3.556 9.169 1.00 96.62 109 GLY A CA 1
ATOM 867 C C . GLY A 1 109 ? -8.275 2.660 10.344 1.00 96.62 109 GLY A C 1
ATOM 868 O O . GLY A 1 109 ? -7.605 2.661 11.371 1.00 96.62 109 GLY A O 1
ATOM 869 N N . LYS A 1 110 ? -9.329 1.844 10.199 1.00 97.19 110 LYS A N 1
ATOM 870 C CA . LYS A 1 110 ? -9.746 0.836 11.194 1.00 97.19 110 LYS A CA 1
ATOM 871 C C . LYS A 1 110 ? -9.586 -0.591 10.683 1.00 97.19 110 LYS A C 1
ATOM 873 O O . LYS A 1 110 ? -9.182 -1.478 11.431 1.00 97.19 110 LYS A O 1
ATOM 878 N N . GLN A 1 111 ? -9.890 -0.810 9.410 1.00 98.06 111 GLN A N 1
ATOM 879 C CA . GLN A 1 111 ? -9.682 -2.066 8.702 1.00 98.06 111 GLN A CA 1
ATOM 880 C C . GLN A 1 111 ? -8.781 -1.819 7.495 1.00 98.06 111 GLN A C 1
ATOM 882 O O . GLN A 1 111 ? -8.935 -0.811 6.808 1.00 98.06 111 GLN A O 1
ATOM 887 N N . LEU A 1 112 ? -7.901 -2.778 7.215 1.00 98.31 112 LEU A N 1
ATOM 888 C CA . LEU A 1 112 ? -7.128 -2.852 5.981 1.00 98.31 112 LEU A CA 1
ATOM 889 C C . LEU A 1 112 ? -7.432 -4.173 5.285 1.00 98.31 112 LEU A C 1
ATOM 891 O O . LEU A 1 112 ? -7.474 -5.235 5.910 1.00 98.31 112 LEU A O 1
ATOM 895 N N . ARG A 1 113 ? -7.652 -4.092 3.976 1.00 98.44 113 ARG A N 1
ATOM 896 C CA . ARG A 1 113 ? -7.812 -5.238 3.089 1.00 98.44 113 ARG A CA 1
ATOM 897 C C . ARG A 1 113 ? -6.698 -5.235 2.061 1.00 98.44 113 ARG A C 1
ATOM 899 O O . ARG A 1 113 ? -6.486 -4.230 1.386 1.00 98.44 113 ARG A O 1
ATOM 906 N N . LEU A 1 114 ? -6.012 -6.363 1.961 1.00 98.44 114 LEU A N 1
ATOM 907 C CA . LEU A 1 114 ? -4.958 -6.606 0.991 1.00 98.44 114 LEU A CA 1
ATOM 908 C C . LEU A 1 114 ? -5.494 -7.522 -0.106 1.00 98.44 114 LEU A C 1
ATOM 910 O O . LEU A 1 114 ? -6.072 -8.566 0.191 1.00 98.44 114 LEU A O 1
ATOM 914 N N . TYR A 1 115 ? -5.250 -7.157 -1.357 1.00 98.31 115 TYR A N 1
ATOM 915 C CA . TYR A 1 115 ? -5.614 -7.926 -2.543 1.00 98.31 115 TYR A CA 1
ATOM 916 C C . TYR A 1 115 ? -4.378 -8.202 -3.385 1.00 98.31 115 TYR A C 1
ATOM 918 O O . TYR A 1 115 ? -3.425 -7.420 -3.373 1.00 98.31 115 TYR A O 1
ATOM 926 N N . ARG A 1 116 ? -4.418 -9.298 -4.142 1.00 96.62 116 ARG A N 1
ATOM 927 C CA . ARG A 1 116 ? -3.409 -9.641 -5.144 1.00 96.62 116 ARG A CA 1
ATOM 928 C C . ARG A 1 116 ? -4.005 -9.476 -6.537 1.00 96.62 116 ARG A C 1
ATOM 930 O O . ARG A 1 116 ? -5.161 -9.832 -6.748 1.00 96.62 116 ARG A O 1
ATOM 937 N N . ARG A 1 117 ? -3.234 -8.955 -7.495 1.00 93.50 117 ARG A N 1
ATOM 938 C CA . ARG A 1 117 ? -3.703 -8.785 -8.879 1.00 93.50 117 ARG A CA 1
ATOM 939 C C . ARG A 1 117 ? -4.193 -10.112 -9.458 1.00 93.50 117 ARG A C 1
ATOM 941 O O . ARG A 1 117 ? -3.521 -11.134 -9.337 1.00 93.50 117 ARG A O 1
ATOM 948 N N . GLY A 1 118 ? -5.363 -10.066 -10.094 1.00 90.25 118 GLY A N 1
ATOM 949 C CA . GLY A 1 118 ? -6.028 -11.231 -10.676 1.00 90.25 118 GLY A CA 1
ATOM 950 C C . GLY A 1 118 ? -6.842 -12.071 -9.687 1.00 90.25 118 GLY A C 1
ATOM 951 O O . GLY A 1 118 ? -7.424 -13.068 -10.113 1.00 90.25 118 GLY A O 1
ATOM 952 N N . ASP A 1 119 ? -6.902 -11.689 -8.407 1.00 92.12 119 ASP A N 1
ATOM 953 C CA . ASP A 1 119 ? -7.761 -12.318 -7.402 1.00 92.12 119 ASP A CA 1
ATOM 954 C C . ASP A 1 119 ? -8.788 -11.315 -6.858 1.00 92.12 119 ASP A C 1
ATOM 956 O O . ASP A 1 119 ? -8.438 -10.236 -6.377 1.00 92.12 119 ASP A O 1
ATOM 960 N N . ASP A 1 120 ? -10.064 -11.693 -6.917 1.00 89.94 120 ASP A N 1
ATOM 961 C CA . ASP A 1 120 ? -11.173 -10.893 -6.389 1.00 89.94 120 ASP A CA 1
ATOM 962 C C . ASP A 1 120 ? -11.342 -11.086 -4.869 1.00 89.94 120 ASP A C 1
ATOM 964 O O . ASP A 1 120 ? -12.068 -10.335 -4.213 1.00 89.94 120 ASP A O 1
ATOM 968 N N . GLN A 1 121 ? -10.709 -12.110 -4.283 1.00 94.75 121 GLN A N 1
ATOM 969 C CA . GLN A 1 121 ? -10.736 -12.342 -2.843 1.00 94.75 121 GLN A CA 1
ATOM 970 C C . GLN A 1 121 ? -9.617 -11.571 -2.145 1.00 94.75 121 GLN A C 1
ATOM 972 O O . GLN A 1 121 ? -8.469 -11.541 -2.585 1.00 94.75 121 GLN A O 1
ATOM 977 N N . ALA A 1 122 ? -9.951 -10.972 -1.001 1.00 95.19 122 ALA A N 1
ATOM 978 C CA . ALA A 1 122 ? -8.944 -10.361 -0.149 1.00 95.19 122 ALA A CA 1
ATOM 979 C C . ALA A 1 122 ? -7.968 -11.440 0.341 1.00 95.19 122 ALA A C 1
ATOM 981 O O . ALA A 1 122 ? -8.367 -12.390 1.019 1.00 95.19 122 ALA A O 1
ATOM 982 N N . LEU A 1 123 ? -6.686 -11.255 0.024 1.00 95.81 123 LEU A N 1
ATOM 983 C CA . LEU A 1 123 ? -5.582 -12.068 0.522 1.00 95.81 123 LEU A CA 1
ATOM 984 C C . LEU A 1 123 ? -5.496 -11.980 2.050 1.00 95.81 123 LEU A C 1
ATOM 986 O O . LEU A 1 123 ? -5.223 -12.974 2.718 1.00 95.81 123 LEU A O 1
ATOM 990 N N . SER A 1 124 ? -5.749 -10.789 2.597 1.00 96.06 124 SER A N 1
ATOM 991 C CA . SER A 1 124 ? -5.812 -10.553 4.036 1.00 96.06 124 SER A CA 1
ATOM 992 C C . SER A 1 124 ? -6.819 -9.456 4.370 1.00 96.06 124 SER A C 1
ATOM 994 O O . SER A 1 124 ? -6.963 -8.478 3.634 1.00 96.06 124 SER A O 1
ATOM 996 N N . VAL A 1 125 ? -7.521 -9.616 5.491 1.00 97.69 125 VAL A N 1
ATOM 997 C CA . VAL A 1 125 ? -8.436 -8.616 6.053 1.00 97.69 125 VAL A CA 1
ATOM 998 C C . VAL A 1 125 ? -8.101 -8.470 7.526 1.00 97.69 125 VAL A C 1
ATOM 1000 O O . VAL A 1 125 ? -8.381 -9.373 8.312 1.00 97.69 125 VAL A O 1
ATOM 1003 N N . VAL A 1 126 ? -7.524 -7.331 7.897 1.00 97.44 126 VAL A N 1
ATOM 1004 C CA . VAL A 1 126 ? -7.026 -7.090 9.254 1.00 97.44 126 VAL A CA 1
ATOM 1005 C C . VAL A 1 126 ? -7.777 -5.944 9.920 1.00 97.44 126 VAL A C 1
ATOM 1007 O O . VAL A 1 126 ? -8.125 -4.945 9.288 1.00 97.44 126 VAL A O 1
ATOM 1010 N N . SER A 1 127 ? -8.020 -6.088 11.219 1.00 97.62 127 SER A N 1
ATOM 1011 C CA . SER A 1 127 ? -8.407 -4.979 12.092 1.00 97.62 127 SER A CA 1
ATOM 1012 C C . SER A 1 127 ? -7.135 -4.327 12.617 1.00 97.62 127 SER A C 1
ATOM 1014 O O . SER A 1 127 ? -6.328 -5.010 13.242 1.00 97.62 127 SER A O 1
ATOM 1016 N N . LEU A 1 128 ? -6.950 -3.028 12.383 1.00 97.31 128 LEU A N 1
ATOM 1017 C CA . LEU A 1 128 ? -5.727 -2.318 12.773 1.00 97.31 128 LEU A CA 1
ATOM 1018 C C . LEU A 1 128 ? -5.588 -2.213 14.297 1.00 97.31 128 LEU A C 1
ATOM 1020 O O . LEU A 1 128 ? -4.483 -2.278 14.818 1.00 97.31 128 LEU A O 1
ATOM 1024 N N . GLU A 1 129 ? -6.706 -2.128 15.020 1.00 96.62 129 GLU A N 1
ATOM 1025 C CA . GLU A 1 129 ? -6.717 -2.057 16.489 1.00 96.62 129 GLU A CA 1
ATOM 1026 C C . GLU A 1 129 ? -6.211 -3.355 17.132 1.00 96.62 129 GLU A C 1
ATOM 1028 O O . GLU A 1 129 ? -5.539 -3.346 18.160 1.00 96.62 129 GLU A O 1
ATOM 1033 N N . THR A 1 130 ? -6.537 -4.494 16.523 1.00 97.00 130 THR A N 1
ATOM 1034 C CA . THR A 1 130 ? -6.272 -5.821 17.094 1.00 97.00 130 THR A CA 1
ATOM 1035 C C . THR A 1 130 ? -5.309 -6.639 16.246 1.00 97.00 130 THR A C 1
ATOM 1037 O O . THR A 1 130 ? -5.288 -7.864 16.375 1.00 97.00 130 THR A O 1
ATOM 1040 N N . VAL A 1 131 ? -4.545 -5.983 15.368 1.00 97.19 131 VAL A N 1
ATOM 1041 C CA . VAL A 1 131 ? -3.635 -6.656 14.443 1.00 97.19 131 VAL A CA 1
ATOM 1042 C C . VAL A 1 131 ? -2.606 -7.470 15.222 1.00 97.19 131 VAL A C 1
ATOM 1044 O O . VAL A 1 131 ? -1.961 -7.003 16.169 1.00 97.19 131 VAL A O 1
ATOM 1047 N N . THR A 1 132 ? -2.482 -8.730 14.838 1.00 96.62 132 THR A N 1
ATOM 1048 C CA . THR A 1 132 ? -1.539 -9.669 15.429 1.00 96.62 132 THR A CA 1
ATOM 1049 C C . THR A 1 132 ? -0.176 -9.563 14.758 1.00 96.62 132 THR A C 1
ATOM 1051 O O . THR A 1 132 ? -0.025 -9.082 13.638 1.00 96.62 132 THR A O 1
ATOM 1054 N N . GLU A 1 133 ? 0.854 -10.068 15.431 1.00 94.75 133 GLU A N 1
ATOM 1055 C CA . GLU A 1 133 ? 2.197 -10.099 14.851 1.00 94.75 133 GLU A CA 1
ATOM 1056 C C . GLU A 1 133 ? 2.291 -11.028 13.626 1.00 94.75 133 GLU A C 1
ATOM 1058 O O . GLU A 1 133 ? 3.126 -10.793 12.762 1.00 94.75 133 GLU A O 1
ATOM 1063 N N . SER A 1 134 ? 1.462 -12.080 13.517 1.00 95.81 134 SER A N 1
ATOM 1064 C CA . SER A 1 134 ? 1.451 -12.901 12.295 1.00 95.81 134 SER A CA 1
ATOM 1065 C C . SER A 1 134 ? 0.822 -12.157 1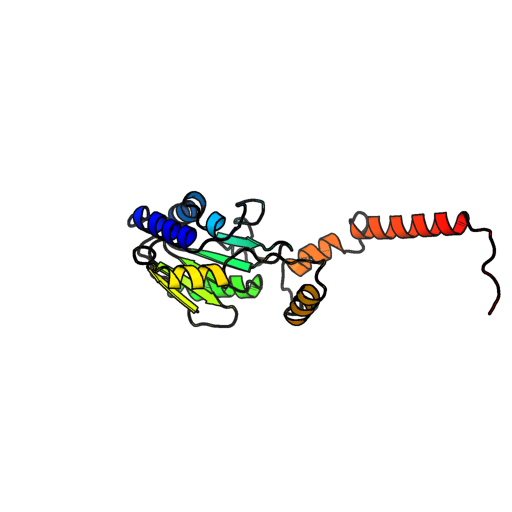1.126 1.00 95.81 134 SER A C 1
ATOM 1067 O O . SER A 1 134 ? 1.418 -12.132 10.062 1.00 95.81 134 SER A O 1
ATOM 1069 N N . GLU A 1 135 ? -0.311 -11.486 11.341 1.00 97.44 135 GLU A N 1
ATOM 1070 C CA . GLU A 1 135 ? -0.943 -10.663 10.303 1.00 97.44 135 GLU A CA 1
ATOM 1071 C C . GLU A 1 135 ? -0.011 -9.541 9.832 1.00 97.44 135 GLU A C 1
ATOM 1073 O O . GLU A 1 135 ? 0.098 -9.294 8.635 1.00 97.44 135 GLU A O 1
ATOM 1078 N N . ALA A 1 136 ? 0.719 -8.902 10.752 1.00 97.19 136 ALA A N 1
ATOM 1079 C CA . ALA A 1 136 ? 1.718 -7.902 10.391 1.00 97.19 136 ALA A CA 1
ATOM 1080 C C . ALA A 1 136 ? 2.870 -8.498 9.560 1.00 97.19 136 ALA A C 1
ATOM 1082 O O . ALA A 1 136 ? 3.319 -7.858 8.616 1.00 97.19 136 ALA A O 1
ATOM 1083 N N . ARG A 1 137 ? 3.329 -9.723 9.855 1.00 96.31 137 ARG A N 1
ATOM 1084 C CA . ARG A 1 137 ? 4.331 -10.411 9.017 1.00 96.31 137 ARG A CA 1
ATOM 1085 C C . ARG A 1 137 ? 3.797 -10.716 7.621 1.00 96.31 137 ARG A C 1
ATOM 1087 O O . ARG A 1 137 ? 4.499 -10.455 6.654 1.00 96.31 137 ARG A O 1
ATOM 1094 N N . ASP A 1 138 ? 2.561 -11.196 7.517 1.00 96.19 138 ASP A N 1
ATOM 1095 C CA . ASP A 1 138 ? 1.947 -11.500 6.221 1.00 96.19 138 ASP A CA 1
ATOM 1096 C C . ASP A 1 138 ? 1.805 -10.229 5.359 1.00 96.19 138 ASP A C 1
ATOM 1098 O O . ASP A 1 138 ? 2.069 -10.253 4.157 1.00 96.19 138 ASP A O 1
ATOM 1102 N N . LEU A 1 139 ? 1.445 -9.095 5.976 1.00 97.44 139 LEU A N 1
ATOM 1103 C CA . LEU A 1 139 ? 1.423 -7.791 5.302 1.00 97.44 139 LEU A CA 1
ATOM 1104 C C . LEU A 1 139 ? 2.826 -7.316 4.908 1.00 97.44 139 LEU A C 1
ATOM 1106 O O . LEU A 1 139 ? 3.003 -6.822 3.798 1.00 97.44 139 LEU A O 1
ATOM 1110 N N . LEU A 1 140 ? 3.816 -7.474 5.791 1.00 96.19 140 LEU A N 1
ATOM 1111 C CA . LEU A 1 140 ? 5.210 -7.108 5.528 1.00 96.19 140 LEU A CA 1
ATOM 1112 C C . LEU A 1 140 ? 5.769 -7.876 4.327 1.00 96.19 140 LEU A C 1
ATOM 1114 O O . LEU A 1 140 ? 6.381 -7.280 3.447 1.00 96.19 140 LEU A O 1
ATOM 1118 N N . ASP A 1 141 ? 5.544 -9.187 4.272 1.00 93.75 141 ASP A N 1
ATOM 1119 C CA . ASP A 1 141 ? 6.049 -10.037 3.193 1.00 93.75 141 ASP A CA 1
ATOM 1120 C C . ASP A 1 141 ? 5.454 -9.652 1.830 1.00 93.75 141 ASP A C 1
ATOM 1122 O O . ASP A 1 141 ? 6.141 -9.746 0.810 1.00 93.75 141 ASP A O 1
ATOM 1126 N N . ALA A 1 142 ? 4.205 -9.178 1.814 1.00 95.00 142 ALA A N 1
ATOM 1127 C CA . ALA A 1 142 ? 3.542 -8.705 0.604 1.00 95.00 142 ALA A CA 1
ATOM 1128 C C . ALA A 1 142 ? 3.960 -7.280 0.199 1.00 95.00 142 ALA A C 1
ATOM 1130 O O . ALA A 1 142 ? 4.179 -7.023 -0.985 1.00 95.00 142 ALA A O 1
ATOM 1131 N N . LEU A 1 143 ? 4.054 -6.355 1.161 1.00 96.69 143 LEU A N 1
ATOM 1132 C CA . LEU A 1 143 ? 4.133 -4.913 0.898 1.00 96.69 143 LEU A CA 1
ATOM 1133 C C . LEU A 1 143 ? 5.522 -4.300 1.078 1.00 96.69 143 LEU A C 1
ATOM 1135 O O . LEU A 1 143 ? 5.692 -3.131 0.748 1.00 96.69 143 LEU A O 1
ATOM 1139 N N . ARG A 1 144 ? 6.509 -5.025 1.617 1.00 95.00 144 ARG A N 1
ATOM 1140 C CA . ARG A 1 144 ? 7.866 -4.480 1.772 1.00 95.00 144 ARG A CA 1
ATOM 1141 C C . ARG A 1 144 ? 8.448 -4.050 0.425 1.00 95.00 144 ARG A C 1
ATOM 1143 O O . ARG A 1 144 ? 8.245 -4.725 -0.592 1.00 95.00 144 ARG A O 1
ATOM 1150 N N . LYS A 1 145 ? 9.249 -2.985 0.442 1.00 92.62 145 LYS A N 1
ATOM 1151 C CA . LYS A 1 145 ? 10.027 -2.557 -0.719 1.00 92.62 145 LYS A CA 1
ATOM 1152 C C . LYS A 1 145 ? 10.878 -3.725 -1.212 1.00 92.62 145 LYS A C 1
ATOM 1154 O O . LYS A 1 145 ? 11.616 -4.349 -0.449 1.00 92.62 145 LYS A O 1
ATOM 1159 N N . ARG A 1 146 ? 10.739 -4.052 -2.496 1.00 84.81 146 ARG A N 1
ATOM 1160 C CA . ARG A 1 146 ? 11.587 -5.056 -3.136 1.00 84.81 146 ARG A CA 1
ATOM 1161 C C . ARG A 1 146 ? 12.925 -4.421 -3.457 1.00 84.81 146 ARG A C 1
ATOM 1163 O O . ARG A 1 146 ? 12.979 -3.404 -4.145 1.00 84.81 146 ARG A O 1
ATOM 1170 N N . GLU A 1 147 ? 13.980 -5.045 -2.966 1.00 79.62 147 GLU A N 1
ATOM 1171 C CA . GLU A 1 147 ? 15.336 -4.781 -3.413 1.00 79.62 147 GLU A CA 1
ATOM 1172 C C . GLU A 1 147 ? 15.712 -5.861 -4.423 1.00 79.62 147 GLU A C 1
ATOM 1174 O O . GLU A 1 147 ? 15.469 -7.045 -4.187 1.00 79.62 147 GLU A O 1
ATOM 1179 N N . PHE A 1 148 ? 16.272 -5.442 -5.553 1.00 71.94 148 PHE A N 1
ATOM 1180 C CA . PHE A 1 148 ? 16.826 -6.345 -6.553 1.00 71.94 148 PHE A CA 1
ATOM 1181 C C . PHE A 1 148 ? 18.331 -6.137 -6.636 1.00 71.94 148 PHE A C 1
ATOM 1183 O O . PHE A 1 148 ? 18.788 -5.031 -6.947 1.00 71.94 148 PHE A O 1
ATOM 1190 N N . ASP A 1 149 ? 19.103 -7.201 -6.425 1.00 69.69 149 ASP A N 1
ATOM 1191 C CA . ASP A 1 149 ? 20.528 -7.166 -6.714 1.00 69.69 149 ASP A CA 1
ATOM 1192 C C . ASP A 1 149 ? 20.763 -7.473 -8.199 1.00 69.69 149 ASP A C 1
ATOM 1194 O O . ASP A 1 149 ? 20.835 -8.621 -8.637 1.00 69.69 149 ASP A O 1
ATOM 1198 N N . LEU A 1 150 ? 20.940 -6.416 -8.996 1.00 69.69 150 LEU A N 1
ATOM 1199 C CA . LEU A 1 150 ? 21.287 -6.530 -10.419 1.00 69.69 150 LEU A CA 1
ATOM 1200 C C . LEU A 1 150 ? 22.651 -7.205 -10.665 1.00 69.69 150 LEU A C 1
ATOM 1202 O O . LEU A 1 150 ? 22.991 -7.502 -11.814 1.00 69.69 150 LEU A O 1
ATOM 1206 N N . THR A 1 151 ? 23.450 -7.432 -9.617 1.00 76.62 151 THR A N 1
ATOM 1207 C CA . THR A 1 151 ? 24.721 -8.158 -9.693 1.00 76.62 151 THR A CA 1
ATOM 1208 C C . THR A 1 151 ? 24.582 -9.658 -9.423 1.00 76.62 151 TH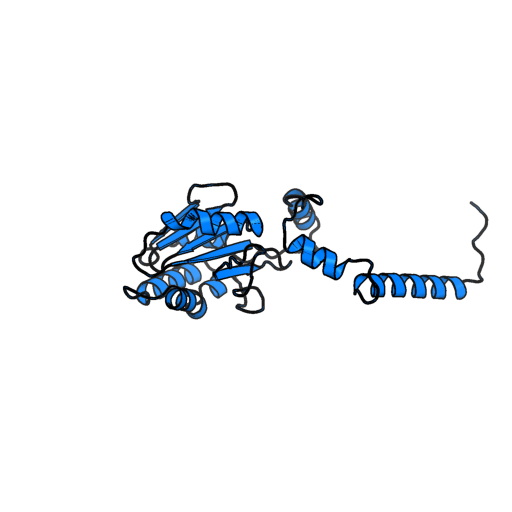R A C 1
ATOM 1210 O O . THR A 1 151 ? 25.498 -10.406 -9.784 1.00 76.62 151 THR A O 1
ATOM 1213 N N . ASP A 1 152 ? 23.443 -10.125 -8.888 1.00 79.00 152 ASP A N 1
ATOM 1214 C CA . ASP A 1 152 ? 23.151 -11.553 -8.728 1.00 79.00 152 ASP A CA 1
ATOM 1215 C C . ASP A 1 152 ? 22.432 -12.105 -9.978 1.00 79.00 152 ASP A C 1
ATOM 1217 O O . ASP A 1 152 ? 21.254 -11.823 -10.223 1.00 79.00 152 ASP A O 1
ATOM 1221 N N . PRO A 1 153 ? 23.095 -12.950 -10.790 1.00 80.12 153 PRO A N 1
ATOM 1222 C CA . PRO A 1 153 ? 22.481 -13.517 -11.987 1.00 80.12 153 PRO A CA 1
ATOM 1223 C C . PRO A 1 153 ? 21.273 -14.415 -11.682 1.00 80.12 153 PRO A C 1
ATOM 1225 O O . PRO A 1 153 ? 20.447 -14.637 -12.566 1.00 80.12 153 PRO A O 1
ATOM 1228 N N . THR A 1 154 ? 21.160 -14.966 -10.475 1.00 81.62 154 THR A N 1
ATOM 1229 C CA . THR A 1 154 ? 20.016 -15.788 -10.061 1.00 81.62 154 THR A CA 1
ATOM 1230 C C . THR A 1 154 ? 18.782 -14.918 -9.876 1.00 81.62 154 THR A C 1
ATOM 1232 O O . THR A 1 154 ? 17.740 -15.230 -10.453 1.00 81.62 154 THR A O 1
ATOM 1235 N N . GLU A 1 155 ? 18.919 -13.807 -9.147 1.00 74.38 155 GLU A N 1
ATOM 1236 C CA . GLU A 1 155 ? 17.831 -12.847 -8.930 1.00 74.38 155 GLU A CA 1
ATOM 1237 C C . GLU A 1 155 ? 17.377 -12.222 -10.248 1.00 74.38 155 GLU A C 1
ATOM 1239 O O . GLU A 1 155 ? 16.181 -12.186 -10.535 1.00 74.38 155 GLU A O 1
ATOM 1244 N N . VAL A 1 156 ? 18.324 -11.839 -11.112 1.00 75.88 156 VAL A N 1
ATOM 1245 C CA . VAL A 1 156 ? 18.009 -11.296 -12.441 1.00 75.88 156 VAL A CA 1
ATOM 1246 C C . VAL A 1 156 ? 17.247 -12.308 -13.300 1.00 75.88 156 VAL A C 1
ATOM 1248 O O . VAL A 1 156 ? 16.256 -11.953 -13.933 1.00 75.88 156 VAL A O 1
ATOM 1251 N N . ASN A 1 157 ? 17.665 -13.577 -13.338 1.00 77.31 157 ASN A N 1
ATOM 1252 C CA . ASN A 1 157 ? 16.959 -14.586 -14.137 1.00 77.31 157 ASN A CA 1
ATOM 1253 C C . ASN A 1 157 ? 15.558 -14.886 -13.594 1.00 77.31 157 ASN A C 1
ATOM 1255 O O . ASN A 1 157 ? 14.637 -15.114 -14.381 1.00 77.31 157 ASN A O 1
ATOM 1259 N N . GLN A 1 158 ? 15.393 -14.890 -12.271 1.00 75.31 158 GLN A N 1
ATOM 1260 C CA . GLN A 1 158 ? 14.084 -15.064 -11.656 1.00 75.31 158 GLN A CA 1
ATOM 1261 C C . GLN A 1 158 ? 13.169 -13.883 -11.992 1.00 75.31 158 GLN A C 1
ATOM 1263 O O . GLN A 1 158 ? 12.076 -14.100 -12.507 1.00 75.31 158 GLN A O 1
ATOM 1268 N N . PHE A 1 159 ? 13.664 -12.652 -11.847 1.00 71.62 159 PHE A N 1
ATOM 1269 C CA . PHE A 1 159 ? 12.952 -11.445 -12.262 1.00 71.62 159 PHE A CA 1
ATOM 1270 C C . PHE A 1 159 ? 12.515 -11.514 -13.729 1.00 71.62 159 PHE A C 1
ATOM 1272 O O . PHE A 1 159 ? 11.340 -11.338 -14.030 1.00 71.62 159 PHE A O 1
ATOM 1279 N N . LEU A 1 160 ? 13.429 -11.856 -14.643 1.00 73.69 160 LEU A N 1
ATOM 1280 C CA . LEU A 1 160 ? 13.111 -11.981 -16.068 1.00 73.69 160 LEU A CA 1
ATOM 1281 C C . LEU A 1 160 ? 12.060 -13.058 -16.368 1.00 73.69 160 LEU A C 1
ATOM 1283 O O . LEU A 1 160 ? 11.354 -12.953 -17.368 1.00 73.69 160 LEU A O 1
ATOM 1287 N N . THR A 1 161 ? 11.975 -14.096 -15.536 1.00 75.75 161 THR A N 1
ATOM 1288 C CA . THR A 1 161 ? 10.987 -15.174 -15.684 1.00 75.75 161 THR A CA 1
ATOM 1289 C C . THR A 1 161 ? 9.615 -14.757 -15.159 1.00 75.75 161 THR A C 1
ATOM 1291 O O . THR A 1 161 ? 8.602 -15.147 -15.737 1.00 75.75 161 THR A O 1
ATOM 1294 N N . ASP A 1 162 ? 9.592 -13.959 -14.093 1.00 71.56 162 ASP A N 1
ATOM 1295 C CA . ASP A 1 162 ? 8.374 -13.488 -13.430 1.00 71.56 162 ASP A CA 1
ATOM 1296 C C . ASP A 1 162 ? 7.801 -12.211 -14.081 1.00 71.56 162 ASP A C 1
ATOM 1298 O O . ASP A 1 162 ? 6.676 -11.812 -13.776 1.00 71.56 162 ASP A O 1
ATOM 1302 N N . LEU A 1 163 ? 8.551 -11.577 -14.994 1.00 69.75 163 LEU A N 1
ATOM 1303 C CA . LEU A 1 163 ? 8.108 -10.407 -15.750 1.00 69.75 163 LEU A CA 1
ATOM 1304 C C . LEU A 1 163 ? 6.869 -10.725 -16.593 1.00 69.75 163 LEU A C 1
ATOM 1306 O O . LEU A 1 163 ? 6.908 -11.509 -17.542 1.00 69.75 163 LEU A O 1
ATOM 1310 N N . ASP A 1 164 ? 5.787 -10.018 -16.289 1.00 64.62 164 ASP A N 1
ATOM 1311 C CA . ASP A 1 164 ? 4.587 -9.983 -17.110 1.00 64.62 164 ASP A CA 1
ATOM 1312 C C . ASP A 1 164 ? 4.870 -9.136 -18.369 1.00 64.62 164 ASP A C 1
ATOM 1314 O O . ASP A 1 164 ? 5.118 -7.929 -18.247 1.00 64.62 164 ASP A O 1
ATOM 1318 N N . PRO A 1 165 ? 4.915 -9.724 -19.581 1.00 66.00 165 PRO A N 1
ATOM 1319 C CA . PRO A 1 165 ? 5.334 -9.011 -20.782 1.00 66.00 165 PRO A CA 1
ATOM 1320 C C . PRO A 1 165 ? 4.409 -7.831 -21.100 1.00 66.00 165 PRO A C 1
ATOM 1322 O O . PRO A 1 165 ? 3.184 -7.930 -21.016 1.00 66.00 165 PRO A O 1
ATOM 1325 N N . ILE A 1 166 ? 4.999 -6.703 -21.499 1.00 60.69 166 ILE A N 1
ATOM 1326 C CA . ILE A 1 166 ? 4.261 -5.495 -21.893 1.00 60.69 166 ILE A CA 1
ATOM 1327 C C . ILE A 1 166 ? 3.723 -5.677 -23.329 1.00 60.69 166 ILE A C 1
ATOM 1329 O O . ILE A 1 166 ? 4.518 -5.847 -24.262 1.00 60.69 166 ILE A O 1
ATOM 1333 N N . PRO A 1 167 ? 2.396 -5.657 -23.561 1.00 58.69 167 PRO A N 1
ATOM 1334 C CA . PRO A 1 167 ? 1.802 -5.816 -24.877 1.00 58.69 167 PRO A CA 1
ATOM 1335 C C . PRO A 1 167 ? 1.996 -4.539 -25.694 1.00 58.69 167 PRO A C 1
ATOM 1337 O O . PRO A 1 167 ? 1.385 -3.510 -25.440 1.00 58.69 167 PRO A O 1
ATOM 1340 N N . LEU A 1 168 ? 2.798 -4.624 -26.755 1.00 54.09 168 LEU A N 1
ATOM 1341 C CA . LEU A 1 168 ? 3.117 -3.504 -27.657 1.00 54.09 168 LEU A CA 1
ATOM 1342 C C . LEU A 1 168 ? 1.925 -2.982 -28.496 1.00 54.09 168 LEU A C 1
ATOM 1344 O O . LEU A 1 168 ? 2.115 -2.120 -29.351 1.00 54.09 168 LEU A O 1
ATOM 1348 N N . GLY A 1 169 ? 0.724 -3.549 -28.337 1.00 51.91 169 GLY A N 1
ATOM 1349 C CA . GLY A 1 169 ? -0.445 -3.288 -29.189 1.00 51.91 169 GLY A CA 1
ATOM 1350 C C . GLY A 1 169 ? -1.678 -2.746 -28.468 1.00 51.91 169 GLY A C 1
ATOM 1351 O O . GLY A 1 169 ? -2.669 -2.444 -29.133 1.00 51.91 169 GLY A O 1
ATOM 1352 N N . GLU A 1 170 ? -1.636 -2.624 -27.145 1.00 54.38 170 GLU A N 1
ATOM 1353 C CA . GLU A 1 170 ? -2.745 -2.110 -26.341 1.00 54.38 170 GLU A CA 1
ATOM 1354 C C . GLU A 1 170 ? -2.336 -0.760 -25.744 1.00 54.38 170 GLU A C 1
ATOM 1356 O O . GLU A 1 170 ? -1.174 -0.567 -25.393 1.00 54.38 170 GLU A O 1
ATOM 1361 N N . GLN A 1 171 ? -3.271 0.198 -25.686 1.00 52.09 171 GLN A N 1
ATOM 1362 C CA . GLN A 1 171 ? -3.090 1.477 -24.987 1.00 52.09 171 GLN A CA 1
ATOM 1363 C C . GLN A 1 171 ? -3.069 1.205 -23.485 1.00 52.09 171 GLN A C 1
ATOM 1365 O O . GLN A 1 171 ? -4.044 1.446 -22.777 1.00 52.09 171 GLN A O 1
ATOM 1370 N N . ALA A 1 172 ? -1.986 0.615 -23.018 1.00 51.56 172 ALA A N 1
ATOM 1371 C CA . ALA A 1 172 ? -1.796 0.304 -21.629 1.00 51.56 172 ALA A CA 1
ATOM 1372 C C . ALA A 1 172 ? -0.350 0.627 -21.280 1.00 51.56 172 ALA A C 1
ATOM 1374 O O . ALA A 1 172 ? 0.585 0.167 -21.931 1.00 51.56 172 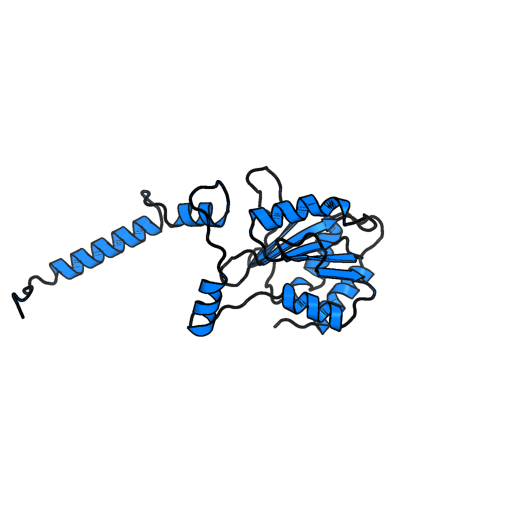ALA A O 1
ATOM 1375 N N . GLU A 1 173 ? -0.234 1.396 -20.204 1.00 58.06 173 GLU A N 1
ATOM 1376 C CA . GLU A 1 173 ? 0.897 1.443 -19.289 1.00 58.06 173 GLU A CA 1
ATOM 1377 C C . GLU A 1 173 ? 1.827 2.647 -19.416 1.00 58.06 173 GLU A C 1
ATOM 1379 O O . GLU A 1 173 ? 2.523 2.882 -20.398 1.00 58.06 173 GLU A O 1
ATOM 1384 N N . LEU A 1 174 ? 1.921 3.336 -18.284 1.00 53.03 174 LEU A N 1
ATOM 1385 C CA . LEU A 1 174 ? 2.996 4.231 -17.871 1.00 53.03 174 LEU A CA 1
ATOM 1386 C C . LEU A 1 174 ? 4.399 3.771 -18.263 1.00 53.03 174 LEU A C 1
ATOM 1388 O O . LEU A 1 174 ? 5.235 4.589 -18.635 1.00 53.03 174 LEU A O 1
ATOM 1392 N N . GLY A 1 175 ? 4.658 2.463 -18.167 1.00 52.38 175 GLY A N 1
ATOM 1393 C CA . GLY A 1 175 ? 5.925 1.876 -18.584 1.00 52.38 175 GLY A CA 1
ATOM 1394 C C . GLY A 1 175 ? 6.174 2.071 -20.077 1.00 52.38 175 GLY A C 1
ATOM 1395 O O . GLY A 1 175 ? 7.296 2.370 -20.455 1.00 52.38 175 GLY A O 1
ATOM 1396 N N . GLN A 1 176 ? 5.137 1.989 -20.917 1.00 54.97 176 GLN A N 1
ATOM 1397 C CA . GLN A 1 176 ? 5.218 2.300 -22.343 1.00 54.97 176 GLN A CA 1
ATOM 1398 C C . GLN A 1 176 ? 5.414 3.794 -22.592 1.00 54.97 176 GLN A C 1
ATOM 1400 O O . GLN A 1 176 ? 6.280 4.140 -23.385 1.00 54.97 176 GLN A O 1
ATOM 1405 N N . GLU A 1 177 ? 4.667 4.681 -21.928 1.00 57.47 177 GLU A N 1
ATOM 1406 C CA . GLU A 1 177 ? 4.828 6.133 -22.119 1.00 57.47 177 GLU A CA 1
ATOM 1407 C C . GLU A 1 177 ? 6.220 6.612 -21.683 1.00 57.47 177 GLU A C 1
ATOM 1409 O O . GLU A 1 177 ? 6.918 7.232 -22.480 1.00 57.47 177 GLU A O 1
ATOM 1414 N N . HIS A 1 178 ? 6.696 6.233 -20.492 1.00 55.47 178 HIS A N 1
ATOM 1415 C CA . HIS A 1 178 ? 8.047 6.579 -20.031 1.00 55.47 178 HIS A CA 1
ATOM 1416 C C . HIS A 1 178 ? 9.155 5.900 -20.849 1.00 55.47 178 HIS A C 1
ATOM 1418 O O . HIS A 1 178 ? 10.190 6.519 -21.121 1.00 55.47 178 HIS A O 1
ATOM 1424 N N . PHE A 1 179 ? 8.951 4.648 -21.282 1.00 61.88 179 PHE A N 1
ATOM 1425 C CA . PHE A 1 179 ? 9.877 3.968 -22.189 1.00 61.88 179 PHE A CA 1
ATOM 1426 C C . PHE A 1 179 ? 9.927 4.668 -23.546 1.00 61.88 179 PHE A C 1
ATOM 1428 O O . PHE A 1 179 ? 11.014 4.919 -24.055 1.00 61.88 179 PHE A O 1
ATOM 1435 N N . PHE A 1 180 ? 8.787 5.034 -24.131 1.00 59.66 180 PHE A N 1
ATOM 1436 C CA . PHE A 1 180 ? 8.765 5.744 -25.404 1.00 59.66 180 PHE A CA 1
ATOM 1437 C C . PHE A 1 180 ? 9.265 7.179 -25.274 1.00 59.66 180 PHE A C 1
ATOM 1439 O O . PHE A 1 180 ? 9.910 7.625 -26.208 1.00 59.66 180 PHE A O 1
ATOM 1446 N N . ASP A 1 181 ? 9.071 7.873 -24.155 1.00 60.12 181 ASP A N 1
ATOM 1447 C CA . ASP A 1 181 ? 9.668 9.196 -23.932 1.00 60.12 181 ASP A CA 1
ATOM 1448 C C . ASP A 1 181 ? 11.198 9.116 -23.813 1.00 60.12 181 ASP A C 1
ATOM 1450 O O . ASP A 1 181 ? 11.916 9.952 -24.360 1.00 60.12 181 ASP A O 1
ATOM 1454 N N . THR A 1 182 ? 11.717 8.073 -23.159 1.00 56.56 182 THR A N 1
ATOM 1455 C CA . THR A 1 182 ? 13.166 7.888 -22.970 1.00 56.56 182 THR A CA 1
ATOM 1456 C C . THR A 1 182 ? 13.853 7.332 -24.220 1.00 56.56 182 THR A C 1
ATOM 1458 O O . THR A 1 182 ? 14.945 7.779 -24.570 1.00 56.56 182 THR A O 1
ATOM 1461 N N . PHE A 1 183 ? 13.224 6.368 -24.901 1.00 58.72 183 PHE A N 1
ATOM 1462 C CA . PHE A 1 183 ? 13.791 5.589 -26.011 1.00 58.72 183 PHE A CA 1
ATOM 1463 C C . PHE A 1 183 ? 13.208 5.940 -27.385 1.00 58.72 183 PHE A C 1
ATOM 1465 O O . PHE A 1 183 ? 13.530 5.274 -28.377 1.00 58.72 183 PHE A O 1
ATOM 1472 N N . ARG A 1 184 ? 12.369 6.980 -27.494 1.00 66.56 184 ARG A N 1
ATOM 1473 C CA . ARG A 1 184 ? 11.959 7.499 -28.804 1.00 66.56 184 ARG A CA 1
ATOM 1474 C C . ARG A 1 184 ? 13.192 7.883 -29.585 1.00 66.56 184 ARG A C 1
ATOM 1476 O O . ARG A 1 184 ? 14.041 8.610 -29.096 1.00 66.56 184 ARG A O 1
ATOM 1483 N N . LEU A 1 185 ? 13.250 7.472 -30.844 1.00 63.53 185 LEU A N 1
ATOM 1484 C CA . LEU A 1 185 ? 14.262 7.974 -31.763 1.00 63.53 185 LEU A CA 1
ATOM 1485 C C . LEU A 1 185 ? 13.801 9.323 -32.344 1.00 63.53 185 LEU A C 1
ATOM 1487 O O . LEU A 1 185 ? 13.516 9.439 -33.536 1.00 63.53 185 LEU A O 1
ATOM 1491 N N . GLU A 1 186 ? 13.662 10.326 -31.480 1.00 72.75 186 GLU A N 1
ATOM 1492 C CA . GLU A 1 186 ? 13.362 11.710 -31.859 1.00 72.75 186 GLU A CA 1
ATOM 1493 C C . GLU A 1 186 ? 14.572 12.608 -31.626 1.00 72.75 186 GLU A C 1
ATOM 1495 O O . GLU A 1 186 ? 15.406 12.330 -30.761 1.00 72.75 186 GLU A O 1
ATOM 1500 N N . ALA A 1 187 ? 14.674 13.676 -32.423 1.00 58.00 187 ALA A N 1
ATOM 1501 C CA . ALA A 1 187 ? 15.677 14.709 -32.198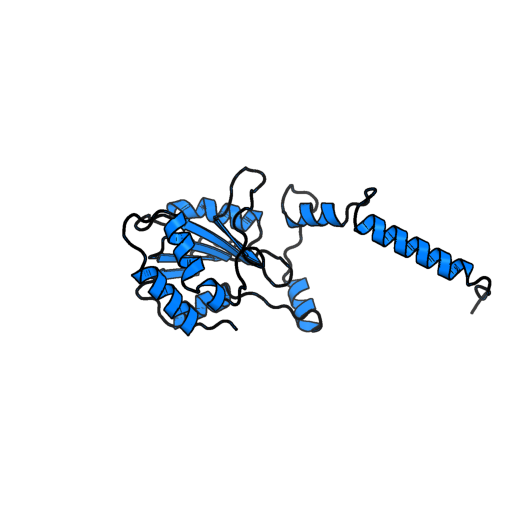 1.00 58.00 187 ALA A CA 1
ATOM 1502 C C . ALA A 1 187 ? 15.494 15.276 -30.780 1.00 58.00 187 ALA A C 1
ATOM 1504 O O . ALA A 1 187 ? 14.364 15.570 -30.396 1.00 58.00 187 ALA A O 1
ATOM 1505 N N . ASP A 1 188 ? 16.591 15.389 -30.027 1.00 64.81 188 ASP A N 1
ATOM 1506 C CA . ASP A 1 188 ? 16.651 15.868 -28.635 1.00 64.81 188 ASP A CA 1
ATOM 1507 C C . ASP A 1 188 ? 16.151 14.886 -27.551 1.00 64.81 188 ASP A C 1
ATOM 1509 O O . ASP A 1 188 ? 15.945 15.276 -26.400 1.00 64.81 188 ASP A O 1
ATOM 1513 N N . SER A 1 189 ? 15.969 13.601 -27.879 1.00 72.00 189 SER A N 1
ATOM 1514 C CA . SER A 1 189 ? 15.726 12.562 -26.865 1.00 72.00 189 SER A CA 1
ATOM 1515 C C . SER A 1 189 ? 17.036 12.052 -26.236 1.00 72.00 189 SER A C 1
ATOM 1517 O O . SER A 1 189 ? 18.043 11.920 -26.941 1.00 72.00 189 SER A O 1
ATOM 1519 N N . PRO A 1 190 ? 17.035 11.649 -24.947 1.00 71.44 190 PRO A N 1
ATOM 1520 C CA . PRO A 1 190 ? 18.221 11.089 -24.292 1.00 71.44 190 PRO A CA 1
ATOM 1521 C C . PRO A 1 190 ? 18.811 9.874 -25.025 1.00 71.44 190 PRO A C 1
ATOM 1523 O O . PRO A 1 190 ? 20.030 9.699 -25.084 1.00 71.44 190 PRO A O 1
ATOM 1526 N N . PHE A 1 191 ? 17.957 9.031 -25.613 1.00 75.62 191 PHE A N 1
ATOM 1527 C CA . PHE A 1 191 ? 18.404 7.878 -26.388 1.00 75.62 191 PHE A CA 1
ATOM 1528 C C . PHE A 1 191 ? 19.009 8.268 -27.743 1.00 75.62 191 PHE A C 1
ATOM 1530 O O . PHE A 1 191 ? 20.019 7.681 -28.135 1.00 75.62 191 PHE A O 1
ATOM 1537 N N . ALA A 1 192 ? 18.462 9.269 -28.443 1.00 76.56 192 ALA A N 1
ATOM 1538 C CA . ALA A 1 192 ? 19.081 9.784 -29.665 1.00 76.56 192 ALA A CA 1
ATOM 1539 C C . ALA A 1 192 ? 20.448 10.430 -29.389 1.00 76.56 192 ALA A C 1
ATOM 1541 O O . ALA A 1 192 ? 21.377 10.225 -30.176 1.00 76.56 192 ALA A O 1
ATOM 1542 N N . ASP A 1 193 ? 20.601 11.129 -28.263 1.00 79.06 193 ASP A N 1
ATOM 1543 C CA . ASP A 1 193 ? 21.880 11.707 -27.837 1.00 79.06 193 ASP A CA 1
ATOM 1544 C C . ASP A 1 193 ? 22.920 10.622 -27.539 1.00 79.06 193 ASP A C 1
ATOM 1546 O O . ASP A 1 193 ? 24.057 10.702 -28.010 1.00 79.06 193 ASP A O 1
ATOM 1550 N N . LEU A 1 194 ? 22.524 9.558 -26.830 1.00 82.06 194 LEU A N 1
ATOM 1551 C CA . LEU A 1 194 ? 23.388 8.402 -26.583 1.00 82.06 194 LEU A CA 1
ATOM 1552 C C . LEU A 1 194 ? 23.825 7.738 -27.895 1.00 82.06 194 LEU A C 1
ATOM 1554 O O . LEU A 1 194 ? 25.005 7.442 -28.079 1.00 82.06 194 LEU A O 1
ATOM 1558 N N . LEU A 1 195 ? 22.885 7.501 -28.811 1.00 80.25 195 LEU A N 1
ATOM 1559 C CA . LEU A 1 195 ? 23.149 6.796 -30.064 1.00 80.25 195 LEU A CA 1
ATOM 1560 C C . LEU A 1 195 ? 24.032 7.629 -31.003 1.00 80.25 195 LEU A C 1
ATOM 1562 O O . LEU A 1 195 ? 24.934 7.087 -31.644 1.00 80.25 195 LEU A O 1
ATOM 1566 N N . THR A 1 196 ? 23.823 8.947 -31.021 1.00 81.81 196 THR A N 1
ATOM 1567 C CA . THR A 1 196 ? 24.681 9.908 -31.726 1.00 81.81 196 THR A CA 1
ATOM 1568 C C . THR A 1 196 ? 26.079 9.923 -31.114 1.00 81.81 196 THR A C 1
ATOM 1570 O O . THR A 1 196 ? 27.049 9.698 -31.831 1.00 81.81 196 THR A O 1
ATOM 1573 N N . GLY A 1 197 ? 26.192 10.043 -29.788 1.00 82.12 197 GLY A N 1
ATOM 1574 C CA . GLY A 1 197 ? 27.479 10.005 -29.092 1.00 82.12 197 GLY A CA 1
ATOM 1575 C C . GLY A 1 197 ? 28.239 8.689 -29.297 1.00 82.12 197 GLY A C 1
ATOM 1576 O O . GLY A 1 197 ? 29.452 8.699 -29.487 1.00 82.12 197 GLY A O 1
ATOM 1577 N N . MET A 1 198 ? 27.543 7.548 -29.332 1.00 83.75 198 MET A N 1
ATOM 1578 C CA . MET A 1 198 ? 28.151 6.253 -29.657 1.00 83.75 198 MET A CA 1
ATOM 1579 C C . MET A 1 198 ? 28.646 6.191 -31.105 1.00 83.75 198 MET A C 1
ATOM 1581 O O . MET A 1 198 ? 29.711 5.628 -31.351 1.00 83.75 198 MET A O 1
ATOM 1585 N N . MET A 1 199 ? 27.899 6.748 -32.062 1.00 80.00 199 MET A N 1
ATOM 1586 C CA . MET A 1 199 ? 28.308 6.805 -33.471 1.00 80.00 199 MET A CA 1
ATOM 1587 C C . MET A 1 199 ? 29.481 7.760 -33.704 1.00 80.00 199 MET A C 1
ATOM 1589 O O . MET A 1 199 ? 30.371 7.438 -34.496 1.00 80.00 199 MET A O 1
ATOM 1593 N N . ASP A 1 200 ? 29.514 8.887 -32.997 1.00 79.38 200 ASP A N 1
ATOM 1594 C CA . ASP A 1 200 ? 30.630 9.833 -33.019 1.00 79.38 200 ASP A CA 1
ATOM 1595 C C . ASP A 1 200 ? 31.886 9.182 -32.437 1.00 79.38 200 ASP A C 1
ATOM 1597 O O . ASP A 1 200 ? 32.915 9.138 -33.107 1.00 79.38 200 ASP A O 1
ATOM 1601 N N . LEU A 1 201 ? 31.777 8.536 -31.270 1.00 77.62 201 LEU A N 1
ATOM 1602 C CA . LEU A 1 201 ? 32.880 7.789 -30.659 1.00 77.62 201 LEU A CA 1
ATOM 1603 C C . LEU A 1 201 ? 33.381 6.660 -31.575 1.00 77.62 201 LEU A C 1
ATOM 1605 O O . LEU A 1 201 ? 34.582 6.435 -31.710 1.00 77.62 201 LEU A O 1
ATOM 1609 N N . LEU A 1 202 ? 32.469 5.940 -32.234 1.00 77.38 202 LEU A N 1
ATOM 1610 C CA . LEU A 1 202 ? 32.823 4.879 -33.177 1.00 77.38 202 LEU A CA 1
ATOM 1611 C C . LEU A 1 202 ? 33.516 5.437 -34.428 1.00 77.38 202 LEU A C 1
ATOM 1613 O O . LEU A 1 202 ? 34.394 4.775 -34.982 1.00 77.38 202 LEU A O 1
ATOM 1617 N N . SER A 1 203 ? 33.143 6.642 -34.861 1.00 69.06 203 SER A N 1
ATOM 1618 C CA . SER A 1 203 ? 33.779 7.346 -35.976 1.00 69.06 203 SER A CA 1
ATOM 1619 C C . SER A 1 203 ? 35.164 7.862 -35.593 1.00 69.06 203 SER A C 1
ATOM 1621 O O . SER A 1 203 ? 36.108 7.624 -36.339 1.00 69.06 203 SER A O 1
ATOM 1623 N N . GLU A 1 204 ? 35.325 8.444 -34.404 1.00 65.00 204 GLU A N 1
ATOM 1624 C CA . GLU A 1 204 ? 36.625 8.853 -33.855 1.00 65.00 204 GLU A CA 1
ATOM 1625 C C . GLU A 1 204 ? 37.577 7.655 -33.708 1.00 65.00 204 GLU A C 1
ATOM 1627 O O . GLU A 1 204 ? 38.710 7.689 -34.187 1.00 65.00 204 GLU A O 1
ATOM 1632 N N . LEU A 1 205 ? 37.096 6.537 -33.153 1.00 62.81 205 LEU A N 1
ATOM 1633 C CA . LEU A 1 205 ? 37.874 5.296 -33.033 1.00 62.81 205 LEU A CA 1
ATOM 1634 C C . LEU A 1 205 ? 38.219 4.663 -34.390 1.00 62.81 205 LEU A C 1
ATOM 1636 O O . LEU A 1 205 ? 39.185 3.896 -34.490 1.00 62.81 205 LEU A O 1
ATOM 1640 N N . ARG A 1 206 ? 37.422 4.939 -35.428 1.00 57.53 206 ARG A N 1
ATOM 1641 C CA . ARG A 1 206 ? 37.675 4.479 -36.797 1.00 57.53 206 ARG A CA 1
ATOM 1642 C C . ARG A 1 206 ? 38.679 5.377 -37.513 1.00 57.53 206 ARG A C 1
ATOM 1644 O O . ARG A 1 206 ? 39.544 4.848 -38.207 1.00 57.53 206 ARG A O 1
ATOM 1651 N N . ASP A 1 207 ? 38.600 6.686 -37.315 1.00 55.12 207 ASP A N 1
ATOM 1652 C CA . ASP A 1 207 ? 39.494 7.659 -37.944 1.00 55.12 207 ASP A CA 1
ATOM 1653 C C . ASP A 1 207 ? 40.887 7.665 -37.283 1.00 55.12 207 ASP A C 1
ATOM 1655 O O . ASP A 1 207 ? 41.891 7.841 -37.972 1.00 55.12 207 ASP A O 1
ATOM 1659 N N . GLU A 1 208 ? 41.003 7.319 -35.993 1.00 51.22 208 GLU A N 1
ATOM 1660 C CA . GLU A 1 208 ? 42.304 7.031 -35.357 1.00 51.22 208 GLU A CA 1
ATOM 1661 C C . GLU A 1 208 ? 42.903 5.669 -35.771 1.00 51.22 208 GLU A C 1
ATOM 1663 O O . GLU A 1 208 ? 44.082 5.392 -35.524 1.00 51.22 208 GLU A O 1
ATOM 1668 N N . ARG A 1 209 ? 42.124 4.813 -36.448 1.00 48.09 209 ARG A N 1
ATOM 1669 C CA . ARG A 1 209 ? 42.573 3.539 -37.028 1.00 48.09 209 ARG A CA 1
ATOM 1670 C C . ARG A 1 209 ? 42.576 3.577 -38.559 1.00 48.09 209 ARG A C 1
ATOM 1672 O O . ARG A 1 209 ? 42.117 2.640 -39.211 1.00 48.09 209 ARG A O 1
ATOM 1679 N N . GLU A 1 210 ? 43.311 4.523 -39.144 1.00 46.50 210 GLU A N 1
ATOM 1680 C CA . GLU A 1 210 ? 44.066 4.263 -40.389 1.00 46.50 210 GLU A CA 1
ATOM 1681 C C . GLU A 1 210 ? 45.212 3.245 -40.149 1.00 46.50 210 GLU A C 1
ATOM 1683 O O . GLU A 1 210 ? 46.361 3.413 -40.551 1.00 46.50 210 GLU A O 1
ATOM 1688 N N . ALA A 1 211 ? 44.910 2.135 -39.477 1.00 47.56 211 ALA A N 1
ATOM 1689 C CA . ALA A 1 211 ? 45.799 1.000 -39.326 1.00 47.56 211 ALA A CA 1
ATOM 1690 C C . ALA A 1 211 ? 44.999 -0.268 -39.619 1.00 47.56 211 ALA A C 1
ATOM 1692 O O . ALA A 1 211 ? 44.540 -0.967 -38.724 1.00 47.56 211 ALA A O 1
ATOM 1693 N N . THR A 1 212 ? 44.859 -0.524 -40.919 1.00 45.38 212 THR A N 1
ATOM 1694 C CA . THR A 1 212 ? 44.700 -1.842 -41.545 1.00 45.38 212 THR A CA 1
ATOM 1695 C C . THR A 1 212 ? 43.702 -2.772 -40.848 1.00 45.38 212 THR A C 1
ATOM 1697 O O . THR A 1 212 ? 44.067 -3.557 -39.974 1.00 45.38 212 THR A O 1
ATOM 1700 N N . PHE A 1 213 ? 42.455 -2.800 -41.328 1.00 43.75 213 PHE A N 1
ATOM 1701 C CA . PHE A 1 213 ? 41.699 -4.050 -41.272 1.00 43.75 213 PHE A CA 1
ATOM 1702 C C . PHE A 1 213 ? 42.553 -5.115 -41.963 1.00 43.75 213 PHE A C 1
ATOM 1704 O O . PHE A 1 213 ? 42.762 -5.077 -43.177 1.00 43.75 213 PHE A O 1
ATOM 1711 N N . VAL A 1 214 ? 43.125 -6.012 -41.164 1.00 41.28 214 VAL A N 1
ATOM 1712 C CA . VAL A 1 214 ? 43.887 -7.157 -41.643 1.00 41.28 214 VAL A CA 1
ATOM 1713 C C . VAL A 1 214 ? 42.959 -7.962 -42.545 1.00 41.28 214 VAL A C 1
ATOM 1715 O O . VAL A 1 214 ? 41.936 -8.485 -42.108 1.00 41.28 214 VAL A O 1
ATOM 1718 N N . GLN A 1 215 ? 43.320 -8.047 -43.823 1.00 44.78 215 GLN A N 1
ATOM 1719 C CA . GLN A 1 215 ? 42.828 -9.107 -44.684 1.00 44.78 215 GLN A CA 1
ATOM 1720 C C . GLN A 1 215 ? 43.307 -10.451 -44.116 1.00 44.78 215 GLN A C 1
ATOM 1722 O O . GLN A 1 215 ? 44.479 -10.788 -44.250 1.00 44.78 215 GLN A O 1
ATOM 1727 N N . GLY A 1 216 ? 42.372 -11.204 -43.533 1.00 39.50 216 GLY A N 1
ATOM 1728 C CA . GLY A 1 216 ? 42.356 -12.670 -43.497 1.00 39.50 216 GLY A CA 1
ATOM 1729 C C . GLY A 1 216 ? 43.105 -13.380 -42.361 1.00 39.50 216 GLY A C 1
ATOM 1730 O O . GLY A 1 216 ? 44.323 -13.268 -42.252 1.00 39.50 216 GLY A O 1
ATOM 1731 N N . ALA A 1 217 ? 42.366 -14.202 -41.604 1.00 36.66 217 ALA A N 1
ATOM 1732 C CA . ALA A 1 217 ? 42.600 -15.638 -41.371 1.00 36.66 217 ALA A CA 1
ATOM 1733 C C . ALA A 1 217 ? 41.401 -16.239 -40.619 1.00 36.66 217 ALA A C 1
ATOM 1735 O O . ALA A 1 217 ? 41.017 -15.655 -39.583 1.00 36.66 217 ALA A O 1
#

Sequence (217 aa):
MADASALRDSLQSIAEQAEDDMSERDVENLFLEQGFYDALDYEGTGTDLRSEFTLPDDRRPDYISLDTNEAVTAVYEFKTTGRDLPPNESQLFGYMEYLRAEYGVLTNGKQLRLYRRGDDQALSVVSLETVTESEARDLLDALRKREFDLTDPTEVNQFLTDLDPIPLGEQAELGQEHFFDTFRLEADSPFADLLTGMMDLLSELRDEREATFVQGA

pLDDT: mean 83.54, std 15.8, range [36.66, 98.44]

Radius of gyration: 22.74 Å; chains: 1; bounding box: 64×32×63 Å